Protein AF-A0A7Y4VVM9-F1 (afdb_monomer)

Radius of gyration: 27.23 Å; Cα contacts (8 Å, |Δi|>4): 203; chains: 1; bounding box: 109×42×72 Å

Structure (mmCIF, N/CA/C/O backbone):
data_AF-A0A7Y4VVM9-F1
#
_entry.id   AF-A0A7Y4VVM9-F1
#
loop_
_atom_site.group_PDB
_atom_site.id
_atom_site.type_symbol
_atom_site.label_atom_id
_atom_site.label_alt_id
_atom_site.label_comp_id
_atom_site.label_asym_id
_atom_site.label_entity_id
_atom_site.label_seq_id
_atom_site.pdbx_PDB_ins_code
_atom_site.Cartn_x
_atom_site.Cartn_y
_atom_site.Cartn_z
_atom_site.occupancy
_atom_site.B_iso_or_equiv
_atom_site.auth_seq_id
_atom_site.auth_comp_id
_atom_site.auth_asym_id
_atom_site.auth_atom_id
_atom_site.pdbx_PDB_model_num
ATOM 1 N N . MET A 1 1 ? -71.413 10.523 -23.025 1.00 40.81 1 MET A N 1
ATOM 2 C CA . MET A 1 1 ? -71.021 11.067 -24.342 1.00 40.81 1 MET A CA 1
ATOM 3 C C . MET A 1 1 ? -70.596 12.517 -24.122 1.00 40.81 1 MET A C 1
ATOM 5 O O . MET A 1 1 ? -71.396 13.268 -23.591 1.00 40.81 1 MET A O 1
ATOM 9 N N . PHE A 1 2 ? -69.324 12.822 -24.409 1.00 43.66 2 PHE A N 1
ATOM 10 C CA . PHE A 1 2 ? -68.605 14.110 -24.343 1.00 43.66 2 PHE A CA 1
ATOM 11 C C . PHE A 1 2 ? -68.800 15.043 -23.137 1.00 43.66 2 PHE A C 1
ATOM 13 O O . PHE A 1 2 ? -69.840 15.670 -22.987 1.00 43.66 2 PHE A O 1
ATOM 20 N N . ARG A 1 3 ? -67.701 15.284 -22.403 1.00 33.53 3 ARG A N 1
ATOM 21 C CA . ARG A 1 3 ? -67.343 16.625 -21.911 1.00 33.53 3 ARG A CA 1
ATOM 22 C C . ARG A 1 3 ? -65.836 16.749 -21.638 1.00 33.53 3 ARG A C 1
ATOM 24 O O . ARG A 1 3 ? -65.271 15.986 -20.870 1.00 33.53 3 ARG A O 1
ATOM 31 N N . HIS A 1 4 ? -65.251 17.713 -22.348 1.00 35.00 4 HIS A N 1
ATOM 32 C CA . HIS A 1 4 ? -64.168 18.636 -21.996 1.00 35.00 4 HIS A CA 1
ATOM 33 C C . HIS A 1 4 ? -62.946 18.190 -21.173 1.00 35.00 4 HIS A C 1
ATOM 35 O O . HIS A 1 4 ? -63.032 17.866 -19.995 1.00 35.00 4 HIS A O 1
ATOM 41 N N . LYS A 1 5 ? -61.769 18.403 -21.787 1.00 43.38 5 LYS A N 1
ATOM 42 C CA . LYS A 1 5 ? -60.511 18.750 -21.100 1.00 43.38 5 LYS A CA 1
ATOM 43 C C . LYS A 1 5 ? -60.684 20.013 -20.244 1.00 43.38 5 LYS A C 1
ATOM 45 O O . LYS A 1 5 ? -61.422 20.916 -20.645 1.00 43.38 5 LYS A O 1
ATOM 50 N N . PRO A 1 6 ? -59.851 20.155 -19.203 1.00 45.06 6 PRO A N 1
ATOM 51 C CA . PRO A 1 6 ? -58.996 21.337 -19.157 1.00 45.06 6 PRO A CA 1
ATOM 52 C C . PRO A 1 6 ? -57.526 21.033 -18.828 1.00 45.06 6 PRO A C 1
ATOM 54 O O . PRO A 1 6 ? -57.183 20.055 -18.171 1.00 45.06 6 PRO A O 1
ATOM 57 N N . ASN A 1 7 ? -56.678 21.928 -19.337 1.00 39.66 7 ASN A N 1
ATOM 58 C CA . ASN A 1 7 ? -55.253 22.081 -19.059 1.00 39.66 7 ASN A CA 1
ATOM 59 C C . ASN A 1 7 ? -54.964 22.255 -17.561 1.00 39.66 7 ASN A C 1
ATOM 61 O O . ASN A 1 7 ? -55.629 23.050 -16.901 1.00 39.66 7 ASN A O 1
ATOM 65 N N . LEU A 1 8 ? -53.860 21.668 -17.093 1.00 35.69 8 LEU A N 1
ATOM 66 C CA . LEU A 1 8 ? -53.049 22.267 -16.037 1.00 35.69 8 LEU A CA 1
ATOM 67 C C . LEU A 1 8 ? -51.590 22.337 -16.490 1.00 35.69 8 LEU A C 1
ATOM 69 O O . LEU A 1 8 ? -50.940 21.327 -16.746 1.00 35.69 8 LEU A O 1
ATOM 73 N N . HIS A 1 9 ? -51.107 23.574 -16.577 1.00 38.00 9 HIS A N 1
ATOM 74 C CA . HIS A 1 9 ? -49.696 23.918 -16.559 1.00 38.00 9 HIS A CA 1
ATOM 75 C C . HIS A 1 9 ? -49.056 23.377 -15.276 1.00 38.00 9 HIS A C 1
ATOM 77 O O . HIS A 1 9 ? -49.477 23.746 -14.182 1.00 38.00 9 HIS A O 1
ATOM 83 N N . SER A 1 10 ? -47.998 22.578 -15.403 1.00 36.00 10 SER A N 1
ATOM 84 C CA . SER A 1 10 ? -47.070 22.320 -14.303 1.00 36.00 10 SER A CA 1
ATOM 85 C C . SER A 1 10 ? -45.722 22.963 -14.618 1.00 36.00 10 SER A C 1
ATOM 87 O O . SER A 1 10 ? -44.926 22.440 -15.398 1.00 36.00 10 SER A O 1
ATOM 89 N N . HIS A 1 11 ? -45.483 24.113 -13.989 1.00 36.28 11 HIS A N 1
ATOM 90 C CA . HIS A 1 11 ? -44.147 24.628 -13.722 1.00 36.28 11 HIS A CA 1
ATOM 91 C C . HIS A 1 11 ? -43.385 23.590 -12.887 1.00 36.28 11 HIS A C 1
ATOM 93 O O . HIS A 1 11 ? -43.716 23.375 -11.723 1.00 36.28 11 HIS A O 1
ATOM 99 N N . ALA A 1 12 ? -42.363 22.956 -13.461 1.00 33.16 12 ALA A N 1
ATOM 100 C CA . ALA A 1 12 ? -41.382 22.209 -12.685 1.00 33.16 12 ALA A CA 1
ATOM 101 C C . ALA A 1 12 ? -40.234 23.158 -12.319 1.00 33.16 12 ALA A C 1
ATOM 103 O O . ALA A 1 12 ? -39.447 23.583 -13.164 1.00 33.16 12 ALA A O 1
ATOM 104 N N . LEU A 1 13 ? -40.210 23.534 -11.042 1.00 31.66 13 LEU A N 1
ATOM 105 C CA . LEU A 1 13 ? -39.171 24.321 -10.396 1.00 31.66 13 LEU A CA 1
ATOM 106 C C . LEU A 1 13 ? -37.827 23.584 -10.466 1.00 31.66 13 LEU A C 1
ATOM 108 O O . LEU A 1 13 ? -37.694 22.451 -10.009 1.00 31.66 13 LEU A O 1
ATOM 112 N N . PHE A 1 14 ? -36.823 24.268 -11.007 1.00 30.39 14 PHE A N 1
ATOM 113 C CA . PHE A 1 14 ? -35.417 23.889 -10.929 1.00 30.39 14 PHE A CA 1
ATOM 114 C C . PHE A 1 14 ? -34.958 24.003 -9.466 1.00 30.39 14 PHE A C 1
ATOM 116 O O . PHE A 1 14 ? -34.606 25.083 -8.990 1.00 30.39 14 PHE A O 1
ATOM 123 N N . VAL A 1 15 ? -34.972 22.893 -8.729 1.00 30.97 15 VAL A N 1
ATOM 124 C CA . VAL A 1 15 ? -34.329 22.812 -7.414 1.00 30.97 15 VAL A CA 1
ATOM 125 C C . VAL A 1 15 ? -32.842 22.548 -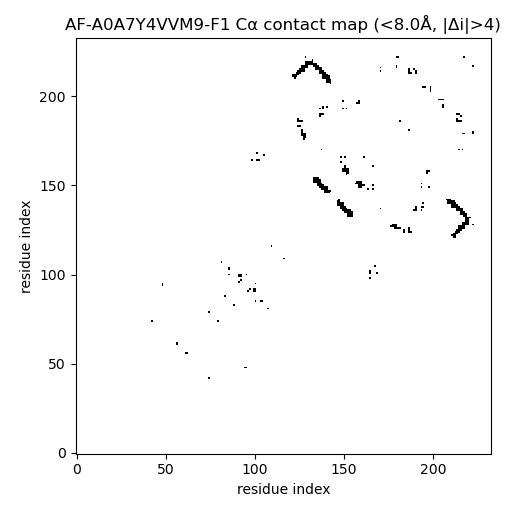7.647 1.00 30.97 15 VAL A C 1
ATOM 127 O O . VAL A 1 15 ? -32.430 21.426 -7.931 1.00 30.97 15 VAL A O 1
ATOM 130 N N . LYS A 1 16 ? -32.027 23.604 -7.565 1.00 34.78 16 LYS A N 1
ATOM 131 C CA . LYS A 1 16 ? -30.566 23.484 -7.460 1.00 34.78 16 LYS A CA 1
ATOM 132 C C . LYS A 1 16 ? -30.224 22.822 -6.116 1.00 34.78 16 LYS A C 1
ATOM 134 O O . LYS A 1 16 ? -30.650 23.353 -5.089 1.00 34.78 16 LYS A O 1
ATOM 139 N N . PRO A 1 17 ? -29.437 21.735 -6.065 1.00 32.72 17 PRO A N 1
ATOM 140 C CA . PRO A 1 17 ? -28.897 21.275 -4.798 1.00 32.72 17 PRO A CA 1
ATOM 141 C C . PRO A 1 17 ? -27.824 22.257 -4.310 1.00 32.72 17 PRO A C 1
ATOM 143 O O . PRO A 1 17 ? -26.865 22.580 -5.012 1.00 32.72 17 PRO A O 1
ATOM 146 N N . PHE A 1 18 ? -28.044 22.751 -3.094 1.00 30.84 18 PHE A N 1
ATOM 147 C CA . PHE A 1 18 ? -27.118 23.542 -2.294 1.00 30.84 18 PHE A CA 1
ATOM 148 C C . PHE A 1 18 ? -25.758 22.834 -2.192 1.00 30.84 18 PHE A C 1
ATOM 150 O O . PHE A 1 18 ? -25.646 21.776 -1.576 1.00 30.84 18 PHE A O 1
ATOM 157 N N . MET A 1 19 ? -24.707 23.444 -2.743 1.00 28.30 19 MET A N 1
ATOM 158 C CA . MET A 1 19 ? -23.338 23.122 -2.355 1.00 28.30 19 MET A CA 1
ATOM 159 C C . MET A 1 19 ? -23.057 23.756 -0.992 1.00 28.30 19 MET A C 1
ATOM 161 O O . MET A 1 19 ? -22.894 24.969 -0.876 1.00 28.30 19 MET A O 1
ATOM 165 N N . HIS A 1 20 ? -22.977 22.940 0.055 1.00 28.31 20 HIS A N 1
ATOM 166 C CA . HIS A 1 20 ? -22.274 23.326 1.273 1.00 28.31 20 HIS A CA 1
ATOM 167 C C . HIS A 1 20 ? -20.785 23.035 1.091 1.00 28.31 20 HIS A C 1
ATOM 169 O O . HIS A 1 20 ? -20.298 21.960 1.433 1.00 28.31 20 HIS A O 1
ATOM 175 N N . GLN A 1 21 ? -20.049 24.017 0.567 1.00 29.86 21 GLN A N 1
ATOM 176 C CA . GLN A 1 21 ? -18.607 24.088 0.780 1.00 29.86 21 GLN A CA 1
ATOM 177 C C . GLN A 1 21 ? -18.365 24.376 2.264 1.00 29.86 21 GLN A C 1
ATOM 179 O O . GLN A 1 21 ? -18.376 25.525 2.702 1.00 29.86 21 GLN A O 1
ATOM 184 N N . ARG A 1 22 ? -18.145 23.327 3.059 1.00 26.27 22 ARG A N 1
ATOM 185 C CA . ARG A 1 22 ? -17.473 23.486 4.349 1.00 26.27 22 ARG A CA 1
ATOM 186 C C . ARG A 1 22 ? -15.985 23.669 4.064 1.00 26.27 22 ARG A C 1
ATOM 188 O O . ARG A 1 22 ? -15.264 22.700 3.862 1.00 26.27 22 ARG A O 1
ATOM 195 N N . ARG A 1 23 ? -15.544 24.928 4.016 1.00 27.59 23 ARG A N 1
ATOM 196 C CA . ARG A 1 23 ? -14.138 25.283 4.237 1.00 27.59 23 ARG A CA 1
ATOM 197 C C . ARG A 1 23 ? -13.822 24.928 5.689 1.00 27.59 23 ARG A C 1
ATOM 199 O O . ARG A 1 23 ? -14.390 25.529 6.595 1.00 27.59 23 ARG A O 1
ATOM 206 N N . LEU A 1 24 ? -12.961 23.941 5.896 1.00 29.09 24 LEU A N 1
ATOM 207 C CA . LEU A 1 24 ? -12.273 23.754 7.166 1.00 29.09 24 LEU A CA 1
ATOM 208 C C . LEU A 1 24 ? -10.877 24.338 6.983 1.00 29.09 24 LEU A C 1
ATOM 210 O O . LEU A 1 24 ? -10.111 23.875 6.141 1.00 29.09 24 LEU A O 1
ATOM 214 N N . GLU A 1 25 ? -10.599 25.413 7.713 1.00 26.34 25 GLU A N 1
ATOM 215 C CA . GLU A 1 25 ? -9.253 25.961 7.811 1.00 26.34 25 GLU A CA 1
ATOM 216 C C . GLU A 1 25 ? -8.351 24.959 8.543 1.00 26.34 25 GLU A C 1
ATOM 218 O O . GLU A 1 25 ? -8.776 24.387 9.553 1.00 26.34 25 GLU A O 1
ATOM 223 N N . PRO A 1 26 ? -7.114 24.726 8.077 1.00 32.03 26 PRO A N 1
ATOM 224 C CA . PRO A 1 26 ? -6.163 23.953 8.850 1.00 32.03 26 PRO A CA 1
ATOM 225 C C . PRO A 1 26 ? -5.770 24.752 10.097 1.00 32.03 26 PRO A C 1
ATOM 227 O O . PRO A 1 26 ? -5.197 25.838 10.014 1.00 32.03 26 PRO A O 1
ATOM 230 N N . SER A 1 27 ? -6.078 24.184 11.262 1.00 30.83 27 SER A N 1
ATOM 231 C CA . SER A 1 27 ? -5.491 24.588 12.536 1.00 30.83 27 SER A CA 1
ATOM 232 C C . SER A 1 27 ? -3.971 24.462 12.427 1.00 30.83 27 SER A C 1
ATOM 234 O O . SER A 1 27 ? -3.425 23.375 12.229 1.00 30.83 27 SER A O 1
ATOM 236 N N . ILE A 1 28 ? -3.300 25.608 12.498 1.00 38.22 28 ILE A N 1
ATOM 237 C CA . ILE A 1 28 ? -1.847 25.732 12.523 1.00 38.22 28 ILE A CA 1
ATOM 238 C C . ILE A 1 28 ? -1.367 25.148 13.856 1.00 38.22 28 ILE A C 1
ATOM 240 O O . ILE A 1 28 ? -1.416 25.816 14.886 1.00 38.22 28 ILE A O 1
ATOM 244 N N . VAL A 1 29 ? -0.905 23.897 13.843 1.00 36.25 29 VAL A N 1
ATOM 245 C CA . VAL A 1 29 ? -0.039 23.370 14.904 1.00 36.25 29 VAL A CA 1
ATOM 246 C C . VAL A 1 29 ? 1.401 23.670 14.501 1.00 36.25 29 VAL A C 1
ATOM 248 O O . VAL A 1 29 ? 1.846 23.298 13.411 1.00 36.25 29 VAL A O 1
ATOM 251 N N . ALA A 1 30 ? 2.073 24.411 15.379 1.00 35.06 30 ALA A N 1
ATOM 252 C CA . ALA A 1 30 ? 3.372 25.036 15.196 1.00 35.06 30 ALA A CA 1
ATOM 253 C C . ALA A 1 30 ? 4.449 24.084 14.648 1.00 35.06 30 ALA A C 1
ATOM 255 O O . ALA A 1 30 ? 4.552 22.907 14.991 1.00 35.06 30 ALA A O 1
ATOM 256 N N . THR A 1 31 ? 5.273 24.636 13.767 1.00 45.31 31 THR A N 1
ATOM 257 C CA . THR A 1 31 ? 6.326 23.972 12.994 1.00 45.31 31 THR A CA 1
ATOM 258 C C . THR A 1 31 ? 7.534 23.521 13.825 1.00 45.31 31 THR A C 1
ATOM 260 O O . THR A 1 31 ? 8.324 22.730 13.322 1.00 45.31 31 THR A O 1
ATOM 263 N N . SER A 1 32 ? 7.672 23.954 15.084 1.00 43.16 32 SER A N 1
ATOM 264 C CA . SER A 1 32 ? 8.815 23.621 15.954 1.00 43.16 32 SER A CA 1
ATOM 265 C C . SER A 1 32 ? 8.743 22.232 16.604 1.00 43.16 32 SER A C 1
ATOM 267 O O . SER A 1 32 ? 9.773 21.687 16.979 1.00 43.16 32 SER A O 1
ATOM 269 N N . ASP A 1 33 ? 7.560 21.615 16.697 1.00 49.56 33 ASP A N 1
ATOM 270 C CA . ASP A 1 33 ? 7.376 20.348 17.435 1.00 49.56 33 ASP A CA 1
ATOM 271 C C . ASP A 1 33 ? 7.692 19.085 16.607 1.00 49.56 33 ASP A C 1
ATOM 273 O O . ASP A 1 33 ? 7.660 17.960 17.112 1.00 49.56 33 ASP A O 1
ATOM 277 N N . LYS A 1 34 ? 7.977 19.233 15.307 1.00 50.47 34 LYS A N 1
ATOM 278 C CA . LYS A 1 34 ? 7.950 18.111 14.350 1.00 50.47 34 LYS A CA 1
ATOM 279 C C . LYS A 1 34 ? 9.295 17.399 14.176 1.00 50.47 34 LYS A C 1
ATOM 281 O O . LYS A 1 34 ? 9.301 16.174 14.081 1.00 50.47 34 LYS A O 1
ATOM 286 N N . GLN A 1 35 ? 10.415 18.127 14.206 1.00 47.03 35 GLN A N 1
ATOM 287 C CA . GLN A 1 35 ? 11.760 17.528 14.275 1.00 47.03 35 GLN A CA 1
ATOM 288 C C . GLN A 1 35 ? 11.963 16.797 15.608 1.00 47.03 35 GLN A C 1
ATOM 290 O O . GLN A 1 35 ? 12.473 15.678 15.642 1.00 47.03 35 GLN A O 1
ATOM 295 N N . PHE A 1 36 ? 11.430 17.371 16.691 1.00 53.44 36 PHE A N 1
ATOM 296 C CA . PHE A 1 36 ? 11.439 16.768 18.019 1.00 53.44 36 PHE A CA 1
ATOM 297 C C . PHE A 1 36 ? 10.794 15.374 18.037 1.00 53.44 36 PHE A C 1
ATOM 299 O O . PHE A 1 36 ? 11.293 14.472 18.702 1.00 53.44 36 PHE A O 1
ATOM 306 N N . LEU A 1 37 ? 9.718 15.155 17.273 1.00 51.03 37 LEU A N 1
ATOM 307 C CA . LEU A 1 37 ? 9.012 13.872 17.257 1.00 51.03 37 LEU A CA 1
ATOM 308 C C . LEU A 1 37 ? 9.817 12.749 16.577 1.00 51.03 37 LEU A C 1
ATOM 310 O O . LEU A 1 37 ? 9.749 11.598 17.010 1.00 5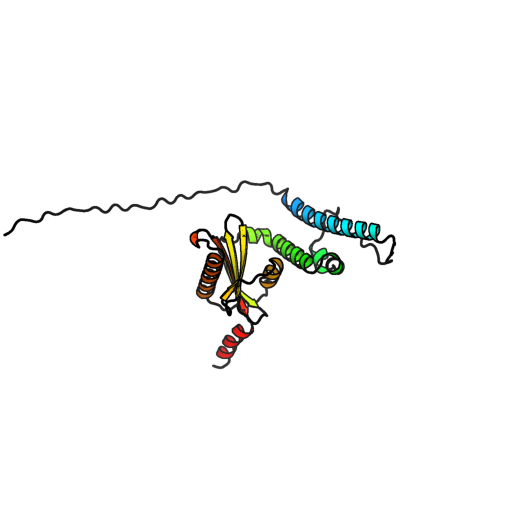1.03 37 LEU A O 1
ATOM 314 N N . VAL A 1 38 ? 10.590 13.067 15.535 1.00 53.62 38 VAL A N 1
ATOM 315 C CA . VAL A 1 38 ? 11.453 12.096 14.839 1.00 53.62 38 VAL A CA 1
ATOM 316 C C . VAL A 1 38 ? 12.671 11.761 15.694 1.00 53.62 38 VAL A C 1
ATOM 318 O O . VAL A 1 38 ? 12.919 10.579 15.937 1.00 53.62 38 VAL A O 1
ATOM 321 N N . HIS A 1 39 ? 13.349 12.775 16.244 1.00 57.31 39 HIS A N 1
ATOM 322 C CA . HIS A 1 39 ? 14.439 12.572 17.204 1.00 57.31 39 HIS A CA 1
ATOM 323 C C . HIS A 1 39 ? 13.974 11.755 18.406 1.00 57.31 39 HIS A C 1
ATOM 325 O O . HIS A 1 39 ? 14.646 10.808 18.803 1.00 57.31 39 HIS A O 1
ATOM 331 N N . LYS A 1 40 ? 12.781 12.045 18.934 1.00 66.12 40 LYS A N 1
ATOM 332 C CA . LYS A 1 40 ? 12.190 11.281 20.032 1.00 66.12 40 LYS A CA 1
ATOM 333 C C . LYS A 1 40 ? 11.942 9.822 19.653 1.00 66.12 40 LYS A C 1
ATOM 335 O O . LYS A 1 40 ? 12.296 8.939 20.419 1.00 66.12 40 LYS A O 1
ATOM 340 N N . ASN A 1 41 ? 11.399 9.545 18.468 1.00 59.72 41 ASN A N 1
ATOM 341 C CA . ASN A 1 41 ? 11.162 8.167 18.028 1.00 59.72 41 ASN A CA 1
ATOM 342 C C . ASN A 1 41 ? 12.464 7.380 17.813 1.00 59.72 41 ASN A C 1
ATOM 344 O O . ASN A 1 41 ? 12.515 6.194 18.143 1.00 59.72 41 ASN A O 1
ATOM 348 N N . ILE A 1 42 ? 13.501 8.021 17.264 1.00 65.25 42 ILE A N 1
ATOM 349 C CA . ILE A 1 42 ? 14.829 7.418 17.087 1.00 65.25 42 ILE A CA 1
ATOM 350 C C . ILE A 1 42 ? 15.463 7.166 18.460 1.00 65.25 42 ILE A C 1
ATOM 352 O O . ILE A 1 42 ? 15.869 6.038 18.745 1.00 65.25 42 ILE A O 1
ATOM 356 N N . LYS A 1 43 ? 15.438 8.161 19.351 1.00 69.75 43 LYS A N 1
ATOM 357 C CA . LYS A 1 43 ? 15.908 8.054 20.737 1.00 69.75 43 LYS A CA 1
ATOM 358 C C . LYS A 1 43 ? 15.197 6.937 21.499 1.00 69.75 43 LYS A C 1
ATOM 360 O O . LYS A 1 43 ? 15.860 6.080 22.062 1.00 69.75 43 LYS A O 1
ATOM 365 N N . ASP A 1 44 ? 13.873 6.835 21.397 1.00 69.81 44 ASP A N 1
ATOM 366 C CA . ASP A 1 44 ? 13.082 5.770 22.026 1.00 69.81 44 ASP A CA 1
ATOM 367 C C . ASP A 1 44 ? 13.447 4.364 21.501 1.00 69.81 44 ASP A C 1
ATOM 369 O O . ASP A 1 44 ? 13.232 3.354 22.182 1.00 69.81 44 ASP A O 1
ATOM 373 N N . ILE A 1 45 ? 13.936 4.246 20.261 1.00 66.94 45 ILE A N 1
ATOM 374 C CA . ILE A 1 45 ? 14.440 2.978 19.709 1.00 66.94 45 ILE A CA 1
ATOM 375 C C . ILE A 1 45 ? 15.826 2.675 20.282 1.00 66.94 45 ILE A C 1
ATOM 377 O O . ILE A 1 45 ? 16.022 1.572 20.799 1.00 66.94 45 ILE A O 1
ATOM 381 N N . PHE A 1 46 ? 16.748 3.639 20.252 1.00 69.81 46 PHE A N 1
ATOM 382 C CA . PHE A 1 46 ? 18.088 3.487 20.827 1.00 69.81 46 PHE A CA 1
ATOM 383 C C . PHE A 1 46 ? 18.041 3.202 22.331 1.00 69.81 46 PHE A C 1
ATOM 385 O O . PHE A 1 46 ? 18.712 2.282 22.791 1.00 69.81 46 PHE A O 1
ATOM 392 N N . ASP A 1 47 ? 17.177 3.879 23.085 1.00 72.38 47 ASP A N 1
ATOM 393 C CA . ASP A 1 47 ? 16.986 3.653 24.519 1.00 72.38 47 ASP A CA 1
ATOM 394 C C . ASP A 1 47 ? 16.456 2.246 24.800 1.00 72.38 47 ASP A C 1
ATOM 396 O O . ASP A 1 47 ? 16.915 1.577 25.727 1.00 72.38 47 ASP A O 1
ATOM 400 N N . ARG A 1 48 ? 15.539 1.732 23.970 1.00 71.88 48 ARG A N 1
ATOM 401 C CA . ARG A 1 48 ? 15.065 0.342 24.088 1.00 71.88 48 ARG A CA 1
ATOM 402 C C . ARG A 1 48 ? 16.153 -0.671 23.758 1.00 71.88 48 ARG A C 1
ATOM 404 O O . ARG A 1 48 ? 16.223 -1.709 24.420 1.00 71.88 48 ARG A O 1
ATOM 411 N N . VAL A 1 49 ? 16.978 -0.395 22.753 1.00 67.50 49 VAL A N 1
ATOM 412 C CA . VAL A 1 49 ? 18.124 -1.234 22.385 1.00 67.50 49 VAL A CA 1
ATOM 413 C C . VAL A 1 49 ? 19.159 -1.246 23.512 1.00 67.50 49 VAL A C 1
ATOM 415 O O . VAL A 1 49 ? 19.513 -2.322 23.996 1.00 67.50 49 VAL A O 1
ATOM 418 N N . LYS A 1 50 ? 19.554 -0.068 24.004 1.00 71.50 50 LYS A N 1
ATOM 419 C CA . LYS A 1 50 ? 20.465 0.113 25.139 1.00 71.50 50 LYS A CA 1
ATOM 420 C C . LYS A 1 50 ? 19.935 -0.581 26.388 1.00 71.50 50 LYS A C 1
ATOM 422 O O . LYS A 1 50 ? 20.657 -1.350 27.012 1.00 71.50 50 LYS A O 1
ATOM 427 N N . TYR A 1 51 ? 18.654 -0.403 26.708 1.00 71.50 51 TYR A N 1
ATOM 428 C CA . TYR A 1 51 ? 18.017 -1.065 27.845 1.00 71.50 51 TYR A CA 1
ATOM 429 C C . TYR A 1 51 ? 18.051 -2.594 27.724 1.00 71.50 51 TYR A C 1
ATOM 431 O O . TYR A 1 51 ? 18.367 -3.281 28.693 1.00 71.50 51 TYR A O 1
ATOM 439 N N . ARG A 1 52 ? 17.754 -3.155 26.544 1.00 64.94 52 ARG A N 1
ATOM 440 C CA . ARG A 1 52 ? 17.842 -4.609 26.315 1.00 64.94 52 ARG A CA 1
ATOM 441 C C . ARG A 1 52 ? 19.277 -5.115 26.413 1.00 64.94 52 ARG A C 1
ATOM 443 O O . ARG A 1 52 ? 19.487 -6.183 26.979 1.00 64.94 52 ARG A O 1
ATOM 450 N N . HIS A 1 53 ? 20.237 -4.354 25.903 1.00 62.16 53 HIS A N 1
ATOM 451 C CA . HIS A 1 53 ? 21.655 -4.680 25.969 1.00 62.16 53 HIS A CA 1
ATOM 452 C C . HIS A 1 53 ? 22.177 -4.677 27.414 1.00 62.16 53 HIS A C 1
ATOM 454 O O . HIS A 1 53 ? 22.760 -5.664 27.859 1.00 62.16 53 HIS A O 1
ATOM 460 N N . GLU A 1 54 ? 21.877 -3.635 28.190 1.00 65.00 54 GLU A N 1
ATOM 461 C CA . GLU A 1 54 ? 22.240 -3.546 29.611 1.00 65.00 54 GLU A CA 1
ATOM 462 C C . GLU A 1 54 ? 21.527 -4.608 30.458 1.00 65.00 54 GLU A C 1
ATOM 464 O O . GLU A 1 54 ? 22.132 -5.245 31.321 1.00 65.00 54 GLU A O 1
ATOM 469 N N . LYS A 1 55 ? 20.255 -4.899 30.161 1.00 67.50 55 LYS A N 1
ATOM 470 C CA . LYS A 1 55 ? 19.532 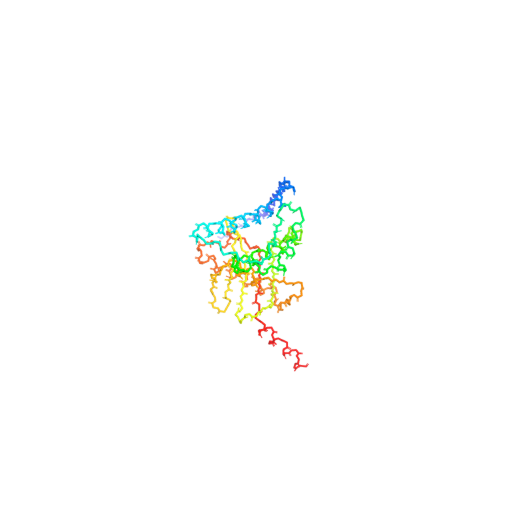-6.003 30.804 1.00 67.50 55 LYS A CA 1
ATOM 471 C C . LYS A 1 55 ? 20.133 -7.368 30.448 1.00 67.50 55 LYS A C 1
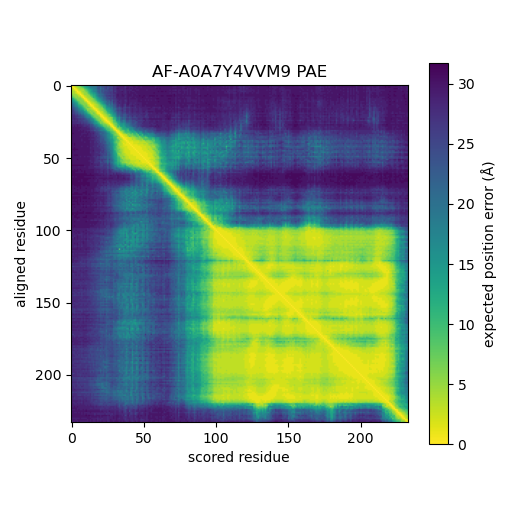ATOM 473 O O . LYS A 1 55 ? 20.202 -8.235 31.313 1.00 67.50 55 LYS A O 1
ATOM 478 N N . SER A 1 56 ? 20.597 -7.555 29.212 1.00 53.56 56 SER A N 1
ATOM 479 C CA . SER A 1 56 ? 21.302 -8.768 28.779 1.00 53.56 56 SER A CA 1
ATOM 480 C C . SER A 1 56 ? 22.639 -8.933 29.516 1.00 53.56 56 SER A C 1
ATOM 482 O O . SER A 1 56 ? 22.900 -10.000 30.071 1.00 53.56 56 SER A O 1
ATOM 484 N N . LYS A 1 57 ? 23.429 -7.854 29.645 1.00 58.41 57 LYS A N 1
ATOM 485 C CA . LYS A 1 57 ? 24.654 -7.821 30.470 1.00 58.41 57 LYS A CA 1
ATOM 486 C C . LYS A 1 57 ? 24.380 -8.181 31.931 1.00 58.41 57 LYS A C 1
ATOM 488 O O . LYS A 1 57 ? 25.108 -8.976 32.519 1.00 58.41 57 LYS A O 1
ATOM 493 N N . SER A 1 58 ? 23.307 -7.630 32.503 1.00 55.69 58 SER A N 1
ATOM 494 C CA . SER A 1 58 ? 22.895 -7.898 33.885 1.00 55.69 58 SER A CA 1
ATOM 495 C C . SER A 1 58 ? 22.488 -9.356 34.122 1.00 55.69 58 SER A C 1
ATOM 497 O O . SER A 1 58 ? 22.654 -9.839 35.239 1.00 55.69 58 SER A O 1
ATOM 499 N N . ILE A 1 59 ? 21.939 -10.042 33.116 1.00 55.72 59 ILE A N 1
ATOM 500 C CA . ILE A 1 59 ? 21.489 -11.438 33.234 1.00 55.72 59 ILE A CA 1
ATOM 501 C C . ILE A 1 59 ? 22.646 -12.420 33.006 1.00 55.72 59 ILE A C 1
ATOM 503 O O . ILE A 1 59 ? 22.666 -13.484 33.620 1.00 55.72 59 ILE A O 1
ATOM 507 N N . LEU A 1 60 ? 23.617 -12.077 32.155 1.00 50.00 60 LEU A N 1
ATOM 508 C CA . LEU A 1 60 ? 24.696 -12.989 31.762 1.00 50.00 60 LEU A CA 1
ATOM 509 C C . LEU A 1 60 ? 25.933 -12.957 32.669 1.00 50.00 60 LEU A C 1
ATOM 511 O O . LEU A 1 60 ? 26.796 -13.813 32.500 1.00 50.00 60 LEU A O 1
ATOM 515 N N . GLY A 1 61 ? 26.041 -12.021 33.622 1.00 46.62 61 GLY A N 1
ATOM 516 C CA . GLY A 1 61 ? 27.117 -12.006 34.631 1.00 46.62 61 GLY A CA 1
ATOM 517 C C . GLY A 1 61 ? 28.546 -12.065 34.064 1.00 46.62 61 GLY A C 1
ATOM 518 O O . GLY A 1 61 ? 29.481 -12.411 34.780 1.00 46.62 61 GLY A O 1
ATOM 519 N N . SER A 1 62 ? 28.719 -11.767 32.777 1.00 45.44 62 SER A N 1
ATOM 520 C CA . SER A 1 62 ? 29.945 -11.983 32.022 1.00 45.44 62 SER A CA 1
ATOM 521 C C . SER A 1 62 ? 30.171 -10.769 31.138 1.00 45.44 62 SER A C 1
ATOM 523 O O . SER A 1 62 ? 29.430 -10.512 30.189 1.00 45.44 62 SER A O 1
ATOM 525 N N . GLY A 1 63 ? 31.190 -9.991 31.496 1.00 46.03 63 GLY A N 1
ATOM 526 C CA . GLY A 1 63 ? 31.790 -9.024 30.596 1.00 46.03 63 GLY A CA 1
ATOM 527 C C . GLY A 1 63 ? 32.491 -9.778 29.475 1.00 46.03 63 GLY A C 1
ATOM 528 O O . GLY A 1 63 ? 33.659 -10.129 29.602 1.00 46.03 63 GLY A O 1
ATOM 529 N N . VAL A 1 64 ? 31.777 -10.033 28.383 1.00 38.25 64 VAL A N 1
ATOM 530 C CA . VAL A 1 64 ? 32.410 -10.325 27.098 1.00 38.25 64 VAL A CA 1
ATOM 531 C C . VAL A 1 64 ? 32.763 -8.969 26.501 1.00 38.25 64 VAL A C 1
ATOM 533 O O . VAL A 1 64 ? 31.924 -8.306 25.896 1.00 38.25 64 VAL A O 1
ATOM 536 N N . MET A 1 65 ? 33.984 -8.508 26.774 1.00 38.31 65 MET A N 1
ATOM 537 C CA . MET A 1 65 ? 34.569 -7.393 26.038 1.00 38.31 65 MET A CA 1
ATOM 538 C C . MET A 1 65 ? 34.971 -7.926 24.664 1.00 38.31 65 MET A C 1
ATOM 540 O O . MET A 1 65 ? 35.931 -8.680 24.547 1.00 38.31 65 MET A O 1
ATOM 544 N N . SER A 1 66 ? 34.210 -7.578 23.634 1.00 39.97 66 SER A N 1
ATOM 545 C CA . SER A 1 66 ? 34.762 -7.492 22.286 1.00 39.97 66 SER A CA 1
ATOM 546 C C . SER A 1 66 ? 35.533 -6.173 22.212 1.00 39.97 66 SER A C 1
ATOM 548 O O . SER A 1 66 ? 34.946 -5.117 22.433 1.00 39.97 66 SER A O 1
ATOM 550 N N . GLU A 1 67 ? 36.839 -6.245 21.952 1.00 43.44 67 GLU A N 1
ATOM 551 C CA . GLU A 1 67 ? 37.759 -5.106 21.771 1.00 43.44 67 GLU A CA 1
ATOM 552 C C . GLU A 1 67 ? 37.506 -4.303 20.480 1.00 43.44 67 GLU A C 1
ATOM 554 O O . GLU A 1 67 ? 38.329 -3.479 20.092 1.00 43.44 67 GLU A O 1
ATOM 559 N N . ASP A 1 68 ? 36.366 -4.498 19.819 1.00 41.66 68 ASP A N 1
ATOM 560 C CA . ASP A 1 68 ? 36.027 -3.742 18.623 1.00 41.66 68 ASP A CA 1
ATOM 561 C C . ASP A 1 68 ? 35.410 -2.401 19.031 1.00 41.66 68 ASP A C 1
ATOM 563 O O . ASP A 1 68 ? 34.279 -2.328 19.516 1.00 41.66 68 ASP A O 1
ATOM 567 N N . GLU A 1 69 ? 36.250 -1.375 18.895 1.00 41.41 69 GLU A N 1
ATOM 568 C CA . GLU A 1 69 ? 35.988 0.062 18.826 1.00 41.41 69 GLU A CA 1
ATOM 569 C C . GLU A 1 69 ? 34.543 0.489 19.113 1.00 41.41 69 GLU A C 1
ATOM 571 O O . GLU A 1 69 ? 33.619 0.300 18.320 1.00 41.41 69 GLU A O 1
ATOM 576 N N . TYR A 1 70 ? 34.377 1.173 20.246 1.00 42.22 70 TYR A N 1
ATOM 577 C CA . TYR A 1 70 ? 33.232 2.033 20.493 1.00 42.22 70 TYR A CA 1
ATOM 578 C C . TYR A 1 70 ? 33.146 3.070 19.364 1.00 42.22 70 TYR A C 1
ATOM 580 O O . TYR A 1 70 ? 33.762 4.130 19.434 1.00 42.22 70 TYR A O 1
ATOM 588 N N . ALA A 1 71 ? 32.335 2.802 18.344 1.00 44.66 71 ALA A N 1
ATOM 589 C CA . ALA A 1 71 ? 31.630 3.872 17.661 1.00 44.66 71 ALA A CA 1
ATOM 590 C C . ALA A 1 71 ? 30.592 4.392 18.663 1.00 44.66 71 ALA A C 1
ATOM 592 O O . ALA A 1 71 ? 29.449 3.931 18.712 1.00 44.66 71 ALA A O 1
ATOM 593 N N . GLU A 1 72 ? 31.037 5.269 19.559 1.00 43.41 72 GLU A N 1
ATOM 594 C CA . GLU A 1 72 ? 30.161 6.036 20.430 1.00 43.41 72 GLU A CA 1
ATOM 595 C C . GLU A 1 72 ? 29.337 6.942 19.507 1.00 43.41 72 GLU A C 1
ATOM 597 O O . GLU A 1 72 ? 29.810 7.961 19.013 1.00 43.41 72 GLU A O 1
ATOM 602 N N . VAL A 1 73 ? 28.133 6.490 19.148 1.00 46.66 73 VAL A N 1
ATOM 603 C CA . VAL A 1 73 ? 27.194 7.309 18.382 1.00 46.66 73 VAL A CA 1
ATOM 604 C C . VAL A 1 73 ? 26.668 8.352 19.354 1.00 46.66 73 VAL A C 1
ATOM 606 O O . VAL A 1 73 ? 25.801 8.050 20.178 1.00 46.66 73 VAL A O 1
ATOM 609 N N . ASP A 1 74 ? 27.241 9.550 19.290 1.00 48.22 74 ASP A N 1
ATOM 610 C CA . ASP A 1 74 ? 26.742 10.695 20.033 1.00 48.22 74 ASP A CA 1
ATOM 611 C C . ASP A 1 74 ? 25.365 11.073 19.468 1.00 48.22 74 ASP A C 1
ATOM 613 O O . ASP A 1 74 ? 25.217 11.446 18.304 1.00 48.22 74 ASP A O 1
ATOM 617 N N . LEU A 1 75 ? 24.324 10.853 20.273 1.00 51.53 75 LEU A N 1
ATOM 618 C CA . LEU A 1 75 ? 22.935 11.132 19.901 1.00 51.53 75 LEU A CA 1
ATOM 619 C C . LEU A 1 75 ? 22.509 12.554 20.291 1.00 51.53 75 LEU A C 1
ATOM 621 O O . LEU A 1 75 ? 21.371 12.934 20.000 1.00 51.53 75 LEU A O 1
ATOM 625 N N . ASP A 1 76 ? 23.384 13.295 20.976 1.00 51.91 76 ASP A N 1
ATOM 626 C CA . ASP A 1 76 ? 23.152 14.682 21.381 1.00 51.91 76 ASP A CA 1
ATOM 627 C C . ASP A 1 76 ? 23.680 15.683 20.333 1.00 51.91 76 ASP A C 1
ATOM 629 O O . ASP A 1 76 ? 23.483 16.889 20.485 1.00 51.91 76 ASP A O 1
ATOM 633 N N . ASP A 1 77 ? 24.283 15.191 19.246 1.00 48.62 77 ASP A N 1
ATOM 634 C CA . ASP A 1 77 ? 24.699 16.011 18.112 1.00 48.62 77 ASP A CA 1
ATOM 635 C C . ASP A 1 77 ? 23.467 16.457 17.296 1.00 48.62 77 ASP A C 1
ATOM 637 O O . ASP A 1 77 ? 22.637 15.644 16.865 1.00 48.62 77 ASP A O 1
ATOM 641 N N . GLU A 1 78 ? 23.322 17.770 17.089 1.00 52.72 78 GLU A N 1
ATOM 642 C CA . GLU A 1 78 ? 22.187 18.385 16.373 1.00 52.72 78 GLU A CA 1
ATOM 643 C C . GLU A 1 78 ? 22.145 17.998 14.879 1.00 52.72 78 GLU A C 1
ATOM 645 O O . GLU A 1 78 ? 21.167 18.281 14.183 1.00 52.72 78 GLU A O 1
ATOM 650 N N . GLU A 1 79 ? 23.174 17.299 14.394 1.00 48.00 79 GLU A N 1
ATOM 651 C CA . GLU A 1 79 ? 23.365 16.879 13.008 1.00 48.00 79 GLU A CA 1
ATOM 652 C C . GLU A 1 79 ? 23.443 15.345 12.884 1.00 48.00 79 GLU A C 1
ATOM 654 O O . GLU A 1 79 ? 24.305 14.779 12.213 1.00 48.00 79 GLU A O 1
ATOM 659 N N . LEU A 1 80 ? 22.520 14.640 13.548 1.00 51.69 80 LEU A N 1
ATOM 660 C CA . LEU A 1 80 ? 22.305 13.205 13.350 1.00 51.69 80 LEU A CA 1
ATOM 661 C C . LEU A 1 80 ? 21.921 12.927 11.886 1.00 51.69 80 LEU A C 1
ATOM 663 O O . LEU A 1 80 ? 20.750 12.970 11.495 1.00 51.69 80 LEU A O 1
ATOM 667 N N . ASP A 1 81 ? 22.932 12.638 11.071 1.00 55.94 81 ASP A N 1
ATOM 668 C CA . ASP A 1 81 ? 22.788 12.319 9.659 1.00 55.94 81 ASP A CA 1
ATOM 669 C C . ASP A 1 81 ? 22.145 10.931 9.493 1.00 55.94 81 ASP A C 1
ATOM 671 O O . ASP A 1 81 ? 22.792 9.877 9.458 1.00 55.94 81 ASP A O 1
ATOM 675 N N . VAL A 1 82 ? 20.814 10.935 9.411 1.00 54.44 82 VAL A N 1
ATOM 676 C CA . VAL A 1 82 ? 19.983 9.749 9.159 1.00 54.44 82 VAL A CA 1
ATOM 677 C C . VAL A 1 82 ? 20.398 9.047 7.853 1.00 54.44 82 VAL A C 1
ATOM 679 O O . VAL A 1 82 ? 20.186 7.839 7.711 1.00 54.44 82 VAL A O 1
ATOM 682 N N . GLU A 1 83 ? 21.017 9.766 6.911 1.00 52.62 83 GLU A N 1
ATOM 683 C CA . GLU A 1 83 ? 21.521 9.207 5.657 1.00 52.62 83 GLU A CA 1
ATOM 684 C C . GLU A 1 83 ? 22.709 8.268 5.910 1.00 52.62 83 GLU A C 1
ATOM 686 O O . GLU A 1 83 ? 22.653 7.101 5.515 1.00 52.62 83 GLU A O 1
ATOM 691 N N . LYS A 1 84 ? 23.711 8.695 6.689 1.00 53.91 84 LYS A N 1
ATOM 692 C CA . LYS A 1 84 ? 24.803 7.806 7.134 1.00 53.91 84 LYS A CA 1
ATOM 693 C C . LYS A 1 84 ? 24.299 6.639 7.973 1.00 53.91 84 LYS A C 1
ATOM 695 O O . LYS A 1 84 ? 24.720 5.500 7.767 1.00 53.91 84 LYS A O 1
ATOM 700 N N . LEU A 1 85 ? 23.333 6.879 8.863 1.00 55.16 85 LEU A N 1
ATOM 701 C CA . LEU A 1 85 ? 22.792 5.814 9.711 1.00 55.16 85 LEU A CA 1
ATOM 702 C C . LEU A 1 85 ? 22.033 4.726 8.936 1.00 55.16 85 LEU A C 1
ATOM 704 O O . LEU A 1 85 ? 21.943 3.595 9.416 1.00 55.16 85 LEU A O 1
ATOM 708 N N . THR A 1 86 ? 21.470 5.047 7.772 1.00 55.25 86 THR A N 1
ATOM 709 C CA . THR A 1 86 ? 20.759 4.076 6.924 1.00 55.25 86 THR A CA 1
ATOM 710 C C . THR A 1 86 ? 21.663 3.444 5.865 1.00 55.25 86 THR A C 1
ATOM 712 O O . THR A 1 86 ? 21.422 2.297 5.492 1.00 55.25 86 THR A O 1
ATOM 715 N N . GLN A 1 87 ? 22.715 4.139 5.418 1.00 50.97 87 GLN A N 1
ATOM 716 C CA . GLN A 1 87 ? 23.656 3.635 4.412 1.00 50.97 87 GLN A CA 1
ATOM 717 C C . GLN A 1 87 ? 24.800 2.786 5.001 1.00 50.97 87 GLN A C 1
ATOM 719 O O . GLN A 1 87 ? 25.197 1.807 4.368 1.00 50.97 87 GLN A O 1
ATOM 724 N N . GLU A 1 88 ? 25.310 3.100 6.200 1.00 47.00 88 GLU A N 1
ATOM 725 C CA . GLU A 1 88 ? 26.549 2.489 6.728 1.00 47.00 88 GLU A CA 1
ATOM 726 C C . GLU A 1 88 ? 26.331 1.378 7.780 1.00 47.00 88 GLU A C 1
ATOM 728 O O . GLU A 1 88 ? 27.258 0.641 8.120 1.00 47.00 88 GLU A O 1
ATOM 733 N N . ASN A 1 89 ? 25.112 1.174 8.292 1.00 48.53 89 ASN A N 1
ATOM 734 C CA . ASN A 1 89 ? 24.939 0.397 9.523 1.00 48.53 89 ASN A CA 1
ATOM 735 C C . ASN A 1 89 ? 24.650 -1.106 9.356 1.00 48.53 89 ASN A C 1
ATOM 737 O O . ASN A 1 89 ? 23.523 -1.586 9.513 1.00 48.53 89 ASN A O 1
ATOM 741 N N . SER A 1 90 ? 25.736 -1.873 9.238 1.00 52.59 90 SER A N 1
ATOM 742 C CA . SER A 1 90 ? 25.818 -3.280 9.677 1.00 52.59 90 SER A CA 1
ATOM 743 C C . SER A 1 90 ? 25.282 -3.541 11.115 1.00 52.59 90 SER A C 1
ATOM 745 O O . SER A 1 90 ? 24.633 -4.571 11.322 1.00 52.59 90 SER A O 1
ATOM 747 N N . PRO A 1 91 ? 25.423 -2.630 12.111 1.00 52.22 91 PRO A N 1
ATOM 748 C CA . PRO A 1 91 ? 24.944 -2.873 13.481 1.00 52.22 91 PRO A CA 1
ATOM 749 C C . PRO A 1 91 ? 23.414 -2.847 13.654 1.00 52.22 91 PRO A C 1
ATOM 751 O O . PRO A 1 91 ? 22.868 -3.531 14.517 1.00 52.22 91 PRO A O 1
ATOM 754 N N . LEU A 1 92 ? 22.674 -2.088 12.836 1.00 50.50 92 LEU A N 1
ATOM 755 C CA . LEU A 1 92 ? 21.204 -2.053 12.934 1.00 50.50 92 LEU A CA 1
ATOM 756 C C . LEU A 1 92 ? 20.575 -3.375 12.468 1.00 50.50 92 LEU A C 1
ATOM 758 O O . LEU A 1 92 ? 19.555 -3.804 13.020 1.00 50.50 92 LEU A O 1
ATOM 762 N N . LYS A 1 93 ? 21.232 -4.060 11.521 1.00 50.81 93 LYS A N 1
ATOM 763 C CA . LYS A 1 93 ? 20.851 -5.401 11.054 1.00 50.81 93 LYS A CA 1
ATOM 764 C C . LYS A 1 93 ? 20.998 -6.458 12.145 1.00 50.81 93 LYS A C 1
ATOM 766 O O . LYS A 1 93 ? 20.157 -7.351 12.233 1.00 50.81 93 LYS A O 1
ATOM 771 N N . SER A 1 94 ? 22.023 -6.349 12.993 1.00 52.38 94 SER A N 1
ATOM 772 C CA . SER A 1 94 ? 22.298 -7.331 14.048 1.00 52.38 94 SER A CA 1
ATOM 773 C C . SER A 1 94 ? 21.461 -7.129 15.318 1.00 52.38 94 SER A C 1
ATOM 775 O O . SER A 1 94 ? 21.255 -8.091 16.056 1.00 52.38 94 SER A O 1
ATOM 777 N N . ILE A 1 95 ? 20.927 -5.924 15.560 1.00 54.75 95 ILE A N 1
ATOM 778 C CA . ILE A 1 95 ? 20.290 -5.575 16.845 1.00 54.75 95 ILE A CA 1
ATOM 779 C C . ILE A 1 95 ? 18.758 -5.395 16.750 1.00 54.75 95 ILE A C 1
ATOM 781 O O . ILE A 1 95 ? 18.040 -5.671 17.716 1.00 54.75 95 ILE A O 1
ATOM 785 N N . GLY A 1 96 ? 18.229 -4.950 15.603 1.00 57.66 96 GLY A N 1
ATOM 786 C CA . GLY A 1 96 ? 16.806 -4.605 15.441 1.00 57.66 96 GLY A CA 1
ATOM 787 C C . GLY A 1 96 ? 15.937 -5.646 14.723 1.00 57.66 96 GLY A C 1
ATOM 788 O O . GLY A 1 96 ? 14.710 -5.601 14.833 1.00 57.66 96 GLY A O 1
ATOM 789 N N . GLY A 1 97 ? 16.554 -6.587 14.003 1.00 63.44 97 GLY A N 1
ATOM 790 C CA . GLY A 1 97 ? 15.864 -7.480 13.067 1.00 63.44 97 GLY A CA 1
ATOM 791 C C . GLY A 1 97 ? 15.402 -6.772 11.782 1.00 63.44 97 GLY A C 1
ATOM 792 O O . GLY A 1 97 ? 15.374 -5.544 11.698 1.00 63.44 97 GLY A O 1
ATOM 793 N N . LEU A 1 98 ? 15.003 -7.561 10.775 1.00 61.66 98 LEU A N 1
ATOM 794 C CA . LEU A 1 98 ? 14.661 -7.100 9.413 1.00 61.66 98 LEU A CA 1
ATOM 795 C C . LEU A 1 98 ? 13.589 -5.987 9.364 1.00 61.66 98 LEU A C 1
ATOM 797 O O . LEU A 1 98 ? 13.602 -5.151 8.467 1.00 61.66 98 LEU A O 1
ATOM 801 N N . GLY A 1 99 ? 12.677 -5.928 10.342 1.00 73.12 99 GLY A N 1
ATOM 802 C CA . GLY A 1 99 ? 11.612 -4.918 10.377 1.00 73.12 99 GLY A CA 1
ATOM 803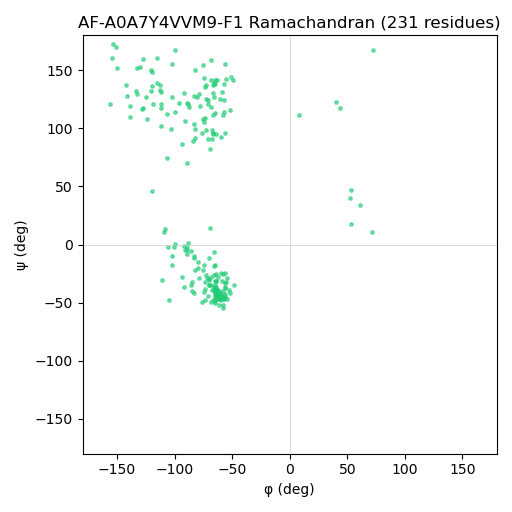 C C . GLY A 1 99 ? 12.065 -3.508 10.783 1.00 73.12 99 GLY A C 1
ATOM 804 O O . GLY A 1 99 ? 11.384 -2.534 10.463 1.00 73.12 99 GLY A O 1
ATOM 805 N N . VAL A 1 100 ? 13.197 -3.361 11.482 1.00 78.56 100 VAL A N 1
ATOM 806 C CA . VAL A 1 100 ? 13.692 -2.035 11.900 1.00 78.56 100 VAL A CA 1
ATOM 807 C C . VAL A 1 100 ? 14.293 -1.280 10.718 1.00 78.56 100 VAL A C 1
ATOM 809 O O . VAL A 1 100 ? 14.010 -0.095 10.559 1.00 78.56 100 VAL A O 1
ATOM 812 N N . GLU A 1 101 ? 15.043 -1.968 9.858 1.00 80.06 101 GLU A N 1
ATOM 813 C CA . GLU A 1 101 ? 15.639 -1.389 8.648 1.00 80.06 101 GLU A CA 1
ATOM 814 C C . GLU A 1 101 ? 14.561 -0.867 7.692 1.00 80.06 101 GLU A C 1
ATOM 816 O O . GLU A 1 101 ? 14.571 0.315 7.353 1.00 80.06 101 GLU A O 1
ATOM 821 N N . SER A 1 102 ? 13.570 -1.703 7.355 1.00 84.31 102 SER A N 1
ATOM 822 C CA . SER A 1 102 ? 12.427 -1.302 6.519 1.00 84.31 102 SER A CA 1
ATOM 823 C C . SER A 1 102 ? 11.715 -0.072 7.096 1.00 84.31 102 SER A C 1
ATOM 825 O O . SER A 1 102 ? 11.490 0.923 6.405 1.00 84.31 102 SER A O 1
ATOM 827 N N . ARG A 1 103 ? 11.427 -0.073 8.404 1.00 85.38 103 ARG A N 1
ATOM 828 C CA . ARG A 1 103 ? 10.758 1.059 9.053 1.00 85.38 103 ARG A CA 1
ATOM 829 C C . ARG A 1 103 ? 11.574 2.351 8.974 1.00 85.38 103 ARG A C 1
ATOM 831 O O . ARG A 1 103 ? 10.994 3.403 8.697 1.00 85.38 103 ARG A O 1
ATOM 838 N N . LEU A 1 104 ? 12.878 2.295 9.251 1.00 84.31 104 LEU A N 1
ATOM 839 C CA . LEU A 1 104 ? 13.756 3.466 9.170 1.00 84.31 104 LEU A CA 1
ATOM 840 C C . LEU A 1 104 ? 13.837 3.981 7.734 1.00 84.31 104 LEU A C 1
ATOM 842 O O . LEU A 1 104 ? 13.675 5.178 7.511 1.00 84.31 104 LEU A O 1
ATOM 846 N N . HIS A 1 105 ? 13.981 3.073 6.772 1.00 86.62 105 HIS A N 1
ATOM 847 C CA . HIS A 1 105 ? 14.031 3.399 5.355 1.00 86.62 105 HIS A CA 1
ATOM 848 C C . HIS A 1 105 ? 12.769 4.137 4.882 1.00 86.62 105 HIS A C 1
ATOM 850 O O . HIS A 1 105 ? 12.867 5.237 4.338 1.00 86.62 105 HIS A O 1
ATOM 856 N N . HIS A 1 106 ? 11.575 3.598 5.156 1.00 88.69 106 HIS A N 1
ATOM 857 C CA . HIS A 1 106 ? 10.312 4.250 4.773 1.00 88.69 106 HIS A CA 1
ATOM 858 C C . HIS A 1 106 ? 10.089 5.579 5.492 1.00 88.69 106 HIS A C 1
ATOM 860 O O . HIS A 1 106 ? 9.554 6.516 4.900 1.00 88.69 106 HIS A O 1
ATOM 866 N N . THR A 1 107 ? 10.518 5.681 6.754 1.00 87.94 107 THR A N 1
ATOM 867 C CA . THR A 1 107 ? 10.446 6.943 7.505 1.00 87.94 107 THR A CA 1
ATOM 868 C C . THR A 1 107 ? 11.336 7.995 6.851 1.00 87.94 107 THR A C 1
ATOM 870 O O . THR A 1 107 ? 10.873 9.101 6.588 1.00 87.94 107 THR A O 1
ATOM 873 N N . TRP A 1 108 ? 12.576 7.640 6.511 1.00 85.44 108 TRP A N 1
ATOM 874 C CA . TRP A 1 108 ? 13.500 8.538 5.824 1.00 85.44 108 TRP A CA 1
ATOM 875 C C . TRP A 1 108 ? 12.956 8.979 4.457 1.00 85.44 108 TRP A C 1
ATOM 877 O O . TRP A 1 108 ? 12.910 10.179 4.193 1.00 85.44 108 TRP A O 1
ATOM 887 N N . ILE A 1 109 ? 12.439 8.056 3.632 1.00 87.75 109 ILE A N 1
ATOM 888 C CA . ILE A 1 109 ? 11.809 8.401 2.342 1.00 87.75 109 ILE A CA 1
ATOM 889 C C . ILE A 1 109 ? 10.668 9.406 2.534 1.00 87.75 109 ILE A C 1
ATOM 891 O O . ILE A 1 109 ? 10.567 10.374 1.772 1.00 87.75 109 ILE A O 1
ATOM 895 N N . LEU A 1 110 ? 9.804 9.189 3.531 1.00 88.38 110 LEU A N 1
ATOM 896 C CA . LEU A 1 110 ? 8.697 10.096 3.820 1.00 88.38 110 LEU A CA 1
ATOM 897 C C . LEU A 1 110 ? 9.198 11.484 4.224 1.00 88.38 110 LEU A C 1
ATOM 899 O O . LEU A 1 110 ? 8.647 12.470 3.744 1.00 88.38 110 LEU A O 1
ATOM 903 N N . GLU A 1 111 ? 10.218 11.579 5.078 1.00 87.25 111 GLU A N 1
ATOM 904 C CA . GLU A 1 111 ? 10.772 12.876 5.486 1.00 87.25 111 GLU A CA 1
ATOM 905 C C . GLU A 1 111 ? 11.357 13.638 4.295 1.00 87.25 111 GLU A C 1
ATOM 907 O O . GLU A 1 111 ? 10.995 14.796 4.074 1.00 87.25 111 GLU A O 1
ATOM 912 N N . GLN A 1 112 ? 12.159 12.967 3.462 1.00 87.31 112 GLN A N 1
ATOM 913 C CA . GLN A 1 112 ? 12.758 13.566 2.262 1.00 87.31 112 GLN A CA 1
ATOM 914 C C . GLN A 1 112 ? 11.702 14.107 1.284 1.00 87.31 112 GLN A C 1
ATOM 916 O O . GLN A 1 112 ? 11.921 15.102 0.594 1.00 87.31 112 GLN A O 1
ATOM 921 N N . ASN A 1 113 ? 10.526 13.475 1.240 1.00 87.62 113 ASN A N 1
ATOM 922 C CA . ASN A 1 113 ? 9.454 13.820 0.307 1.00 87.62 113 ASN A CA 1
ATOM 923 C C . ASN A 1 113 ? 8.246 14.489 0.979 1.00 87.62 113 ASN A C 1
ATOM 925 O O . ASN A 1 113 ? 7.215 14.671 0.327 1.00 87.62 113 ASN A O 1
ATOM 929 N N . ARG A 1 114 ? 8.341 14.898 2.253 1.00 88.56 114 ARG A N 1
ATOM 930 C CA . ARG A 1 114 ? 7.185 15.351 3.050 1.00 88.56 114 ARG A CA 1
ATOM 931 C C . ARG A 1 114 ? 6.432 16.512 2.406 1.00 88.56 114 ARG A C 1
ATOM 933 O O . ARG A 1 114 ? 5.213 16.467 2.285 1.00 88.56 114 ARG A O 1
ATOM 940 N N . SER A 1 115 ? 7.161 17.517 1.922 1.00 90.25 115 SER A N 1
ATOM 941 C CA . SER A 1 115 ? 6.567 18.698 1.278 1.00 90.25 115 SER A CA 1
ATOM 942 C C . SER A 1 115 ? 5.820 18.377 -0.024 1.00 90.25 115 SER A C 1
ATOM 944 O O . SER A 1 115 ? 4.923 19.123 -0.422 1.00 90.25 115 SER A O 1
ATOM 946 N N . GLN A 1 116 ? 6.188 17.287 -0.704 1.00 87.44 116 GLN A N 1
ATOM 947 C CA . GLN A 1 116 ? 5.470 16.780 -1.873 1.00 87.44 116 GLN A CA 1
ATOM 948 C C . GLN A 1 116 ? 4.287 15.912 -1.444 1.00 87.44 116 GLN A C 1
ATOM 950 O O . GLN A 1 116 ? 3.202 16.057 -2.001 1.00 87.44 116 GLN A O 1
ATOM 955 N N . ALA A 1 117 ? 4.478 15.066 -0.427 1.00 86.69 117 ALA A N 1
ATOM 956 C CA . ALA A 1 117 ? 3.441 14.208 0.135 1.00 86.69 117 ALA A CA 1
ATOM 957 C C . ALA A 1 117 ? 2.229 15.015 0.635 1.00 86.69 117 ALA A C 1
ATOM 959 O O . ALA A 1 117 ? 1.093 14.636 0.373 1.00 86.69 117 ALA A O 1
ATOM 960 N N . GLU A 1 118 ? 2.454 16.170 1.268 1.00 88.50 118 GLU A N 1
ATOM 961 C CA . GLU A 1 118 ? 1.390 17.078 1.734 1.00 88.50 118 GLU A CA 1
ATOM 962 C C . GLU A 1 118 ? 0.574 17.720 0.596 1.00 88.50 118 GLU A C 1
ATOM 964 O O . GLU A 1 118 ? -0.525 18.219 0.827 1.00 88.50 118 GLU A O 1
ATOM 969 N N . LYS A 1 119 ? 1.099 17.718 -0.636 1.00 91.19 119 LYS A N 1
ATOM 970 C CA . LYS A 1 119 ? 0.441 18.279 -1.830 1.00 91.19 119 LYS A CA 1
ATOM 971 C C . LYS A 1 119 ? -0.233 17.212 -2.688 1.00 91.19 119 LYS A C 1
ATOM 973 O O . LYS A 1 119 ? -0.759 17.536 -3.755 1.00 91.19 119 LYS A O 1
ATOM 978 N N . LEU A 1 120 ? -0.164 15.949 -2.274 1.00 85.75 120 LEU A N 1
ATOM 979 C CA . LEU A 1 120 ? -0.777 14.855 -3.006 1.00 85.75 120 LEU A CA 1
ATOM 980 C C . LEU A 1 120 ? -2.302 15.025 -3.050 1.00 85.75 120 LEU A C 1
ATOM 982 O O . LEU A 1 120 ? -2.900 15.463 -2.068 1.00 85.75 120 LEU A O 1
ATOM 986 N N . PRO A 1 121 ? -2.944 14.692 -4.182 1.00 89.19 121 PRO A N 1
ATOM 987 C CA . PRO A 1 121 ? -4.394 14.725 -4.267 1.00 89.19 121 PRO A CA 1
ATOM 988 C C . PRO A 1 121 ? -5.011 13.630 -3.391 1.00 89.19 121 PRO A C 1
ATOM 990 O O . PRO A 1 121 ? -4.388 12.602 -3.128 1.00 89.19 121 PRO A O 1
ATOM 993 N N . ASP A 1 122 ? -6.279 13.820 -3.027 1.00 83.12 122 ASP A N 1
ATOM 994 C CA . ASP A 1 122 ? -7.029 12.905 -2.155 1.00 83.12 122 ASP A CA 1
ATOM 995 C C . ASP A 1 122 ? -7.150 11.471 -2.703 1.00 83.12 122 ASP A C 1
ATOM 997 O O . ASP A 1 122 ? -7.366 10.539 -1.931 1.00 83.12 122 ASP A O 1
ATOM 1001 N N . TYR A 1 123 ? -7.046 11.289 -4.027 1.00 92.19 123 TYR A N 1
ATOM 1002 C CA . TYR A 1 123 ? -7.134 9.984 -4.677 1.00 92.19 123 TYR A CA 1
ATOM 1003 C C . TYR A 1 123 ? -6.099 9.825 -5.792 1.00 92.19 123 TYR A C 1
ATOM 1005 O O . TYR A 1 123 ? -6.114 10.562 -6.781 1.00 92.19 123 TYR A O 1
ATOM 1013 N N . ILE A 1 124 ? -5.215 8.835 -5.644 1.00 93.75 124 ILE A N 1
ATOM 1014 C CA . ILE A 1 124 ? -4.141 8.537 -6.603 1.00 93.75 124 ILE A CA 1
ATOM 1015 C C . ILE A 1 124 ? -4.299 7.120 -7.135 1.00 93.75 124 ILE A C 1
ATOM 1017 O O . ILE A 1 124 ? -4.418 6.176 -6.358 1.00 93.75 124 ILE A O 1
ATOM 1021 N N . LEU A 1 125 ? -4.208 6.963 -8.454 1.00 95.06 125 LEU A N 1
ATOM 1022 C C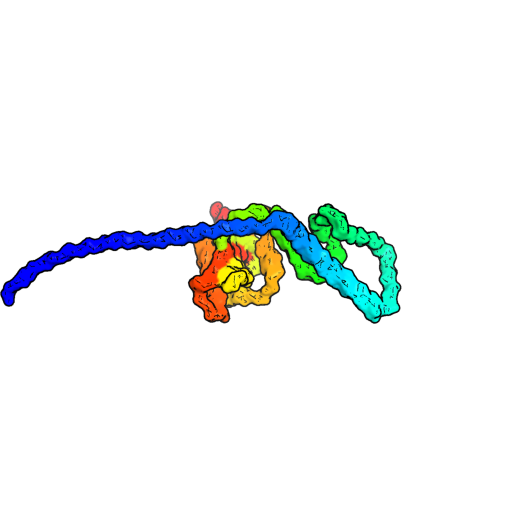A . LEU A 1 125 ? -4.108 5.663 -9.105 1.00 95.06 125 LEU A CA 1
ATOM 1023 C C . LEU A 1 125 ? -2.806 5.560 -9.889 1.00 95.06 125 LEU A C 1
ATOM 1025 O O . LEU A 1 125 ? -2.410 6.497 -10.582 1.00 95.06 125 LEU A O 1
ATOM 1029 N N . SER A 1 126 ? -2.140 4.416 -9.781 1.00 95.06 126 SER A N 1
ATOM 1030 C CA . SER A 1 126 ? -0.890 4.150 -10.487 1.00 95.06 126 SER A CA 1
ATOM 1031 C C . SER A 1 126 ? -0.729 2.660 -10.782 1.00 95.06 126 SER A C 1
ATOM 1033 O O . SER A 1 126 ? -1.476 1.818 -10.284 1.00 95.06 126 SER A O 1
ATOM 1035 N N . ALA A 1 127 ? 0.270 2.328 -11.592 1.00 95.81 127 ALA A N 1
ATOM 1036 C CA . ALA A 1 127 ? 0.665 0.959 -11.870 1.00 95.81 127 ALA A CA 1
ATOM 1037 C C . ALA A 1 127 ? 2.193 0.867 -11.974 1.00 95.81 127 ALA A C 1
ATOM 1039 O O . ALA A 1 127 ? 2.834 1.705 -12.621 1.00 95.81 127 ALA A O 1
ATOM 1040 N N . LYS A 1 128 ? 2.790 -0.169 -11.380 1.00 94.75 128 LYS A N 1
ATOM 1041 C CA . LYS A 1 128 ? 4.225 -0.454 -11.518 1.00 94.75 128 LYS A CA 1
ATOM 1042 C C . LYS A 1 128 ? 4.473 -1.905 -11.894 1.00 94.75 128 LYS A C 1
ATOM 1044 O O . LYS A 1 128 ? 3.679 -2.782 -11.563 1.00 94.75 128 LYS A O 1
ATOM 1049 N N . ASN A 1 129 ? 5.591 -2.145 -12.573 1.00 92.94 129 ASN A N 1
ATOM 1050 C CA . ASN A 1 129 ? 6.067 -3.508 -12.766 1.00 92.94 129 ASN A CA 1
ATOM 1051 C C . ASN A 1 129 ? 6.836 -3.974 -11.525 1.00 92.94 129 ASN A C 1
ATOM 1053 O O . ASN A 1 129 ? 7.467 -3.157 -10.848 1.00 92.94 129 ASN A O 1
ATOM 1057 N N . TYR A 1 130 ? 6.812 -5.271 -11.239 1.00 92.44 130 TYR A N 1
ATOM 1058 C CA . TYR A 1 130 ? 7.552 -5.851 -10.116 1.00 92.44 130 TYR A CA 1
ATOM 1059 C C . TYR A 1 130 ? 7.897 -7.335 -10.349 1.00 92.44 130 TYR A C 1
ATOM 1061 O O . TYR A 1 130 ? 7.517 -7.923 -11.366 1.00 92.44 130 TYR A O 1
ATOM 1069 N N . SER A 1 131 ? 8.700 -7.897 -9.440 1.00 88.75 131 SER A N 1
ATOM 1070 C CA . SER A 1 131 ? 9.385 -9.184 -9.604 1.00 88.75 131 SER A CA 1
ATOM 1071 C C . SER A 1 131 ? 8.532 -10.423 -9.370 1.00 88.75 131 SER A C 1
ATOM 1073 O O . SER A 1 131 ? 8.840 -11.449 -9.970 1.00 88.75 131 SER A O 1
ATOM 1075 N N . GLU A 1 132 ? 7.499 -10.358 -8.531 1.00 90.62 132 GLU A N 1
ATOM 1076 C CA . GLU A 1 132 ? 6.724 -11.558 -8.203 1.00 90.62 132 GLU A CA 1
ATOM 1077 C C . GLU A 1 132 ? 5.785 -11.956 -9.359 1.00 90.62 132 GLU A C 1
ATOM 1079 O O . GLU A 1 132 ? 5.388 -11.109 -10.167 1.00 90.62 132 GLU A O 1
ATOM 1084 N N . PRO A 1 133 ? 5.418 -13.246 -9.465 1.00 90.94 133 PRO A N 1
ATOM 1085 C CA . PRO A 1 133 ? 4.658 -13.764 -10.604 1.00 90.94 133 PRO A CA 1
ATOM 1086 C C . PRO A 1 133 ? 3.149 -13.470 -10.547 1.00 90.94 133 PRO A C 1
ATOM 1088 O O . PRO A 1 133 ? 2.453 -13.642 -11.551 1.00 90.94 133 PRO A O 1
ATOM 1091 N N . THR A 1 134 ? 2.622 -13.064 -9.391 1.00 93.25 134 THR A N 1
ATOM 1092 C CA . THR A 1 134 ? 1.176 -13.013 -9.128 1.00 93.25 134 THR A CA 1
ATOM 1093 C C . THR A 1 134 ? 0.649 -11.584 -9.114 1.00 93.25 134 THR A C 1
ATOM 1095 O O . THR A 1 134 ? 0.944 -10.873 -8.174 1.00 93.25 134 THR A O 1
ATOM 1098 N N . PRO A 1 135 ? -0.181 -11.131 -10.064 1.00 95.62 135 PRO A N 1
ATOM 1099 C CA . PRO A 1 135 ? -0.633 -9.743 -10.067 1.00 95.62 135 PRO A CA 1
ATOM 1100 C C . PRO A 1 135 ? -1.364 -9.377 -8.769 1.00 95.62 135 PRO A C 1
ATOM 1102 O O . PRO A 1 135 ? -2.275 -10.083 -8.337 1.00 95.62 135 PRO A O 1
ATOM 1105 N N . TYR A 1 136 ? -0.979 -8.246 -8.180 1.00 97.19 136 TYR A N 1
ATOM 1106 C CA . TYR A 1 136 ? -1.588 -7.731 -6.958 1.00 97.19 136 TYR A CA 1
ATOM 1107 C C . TYR A 1 136 ? -2.186 -6.348 -7.185 1.00 97.19 136 TYR A C 1
ATOM 1109 O O . TYR A 1 136 ? -1.671 -5.538 -7.961 1.00 97.19 136 TYR A O 1
ATOM 1117 N N . MET A 1 137 ? -3.236 -6.051 -6.431 1.00 97.81 137 MET A N 1
ATOM 1118 C CA . MET A 1 137 ? -3.754 -4.703 -6.269 1.00 97.81 137 MET A CA 1
ATOM 1119 C C . MET A 1 137 ? -3.511 -4.240 -4.836 1.00 97.81 137 MET A C 1
ATOM 1121 O O . MET A 1 137 ? -4.039 -4.817 -3.885 1.00 97.81 137 MET A O 1
ATOM 1125 N N . PHE A 1 138 ? -2.719 -3.184 -4.673 1.00 98.00 138 PHE A N 1
ATOM 1126 C CA . PHE A 1 138 ? -2.602 -2.486 -3.399 1.00 98.00 138 PHE A CA 1
ATOM 1127 C C . PHE A 1 138 ? -3.615 -1.345 -3.345 1.00 98.00 138 PHE A C 1
ATOM 1129 O O . PHE A 1 138 ? -3.667 -0.522 -4.259 1.00 98.00 138 PHE A O 1
ATOM 1136 N N . VAL A 1 139 ? -4.381 -1.253 -2.262 1.00 97.81 139 VAL A N 1
ATOM 1137 C CA . VAL A 1 139 ? -5.291 -0.133 -2.011 1.00 97.81 139 VAL A CA 1
ATOM 1138 C C . VAL A 1 139 ? -5.113 0.362 -0.586 1.00 97.81 139 VAL A C 1
ATOM 1140 O O . VAL A 1 139 ? -5.181 -0.417 0.363 1.00 97.81 139 VAL A O 1
ATOM 1143 N N . LEU A 1 140 ? -4.937 1.672 -0.429 1.00 96.94 140 LEU A N 1
ATOM 1144 C CA . LEU A 1 140 ? -5.057 2.330 0.865 1.00 96.94 140 LEU A CA 1
ATOM 1145 C C . LEU A 1 140 ? -6.461 2.912 0.987 1.00 96.94 140 LEU A C 1
ATOM 1147 O O . LEU A 1 140 ? -6.872 3.744 0.170 1.00 96.94 140 LEU A O 1
ATOM 1151 N N . ILE A 1 141 ? -7.184 2.491 2.018 1.00 96.75 141 ILE A N 1
ATOM 1152 C CA . ILE A 1 141 ? -8.484 3.061 2.364 1.00 96.75 141 ILE A CA 1
ATOM 1153 C C . ILE A 1 141 ? -8.430 3.746 3.724 1.00 96.75 141 ILE A C 1
ATOM 1155 O O . ILE A 1 141 ? -7.577 3.440 4.556 1.00 96.75 141 ILE A O 1
ATOM 1159 N N . GLU A 1 142 ? -9.385 4.630 3.965 1.00 96.62 142 GLU A N 1
ATOM 1160 C CA . GLU A 1 142 ? -9.711 5.124 5.292 1.00 96.62 142 GLU A CA 1
ATOM 1161 C C . GLU A 1 142 ? -11.095 4.614 5.705 1.00 96.62 142 GLU A C 1
ATOM 1163 O O . GLU A 1 142 ? -12.073 4.723 4.956 1.00 96.62 142 GLU A O 1
ATOM 1168 N N . PHE A 1 143 ? -11.166 4.068 6.915 1.00 96.88 143 PHE A N 1
ATOM 1169 C CA . PHE A 1 143 ? -12.395 3.615 7.552 1.00 96.88 143 PHE A CA 1
ATOM 1170 C C . PHE A 1 143 ? -12.331 3.960 9.043 1.00 96.88 143 PHE A C 1
ATOM 1172 O O . PHE A 1 143 ? -11.338 3.660 9.705 1.00 96.88 143 PHE A O 1
ATOM 1179 N N . GLU A 1 144 ? -13.362 4.633 9.561 1.00 95.88 144 GLU A N 1
ATOM 1180 C CA . GLU A 1 144 ? -13.437 5.079 10.967 1.00 95.88 144 GLU A CA 1
ATOM 1181 C C . GLU A 1 144 ? -12.197 5.877 11.434 1.00 95.88 144 GLU A C 1
ATOM 1183 O O . GLU A 1 144 ? -11.695 5.699 12.544 1.00 95.88 144 GLU A O 1
ATOM 1188 N N . GLY A 1 145 ? -11.667 6.743 10.561 1.00 94.50 145 GLY A N 1
ATOM 1189 C CA . GLY A 1 145 ? -10.482 7.568 10.840 1.00 94.50 145 GLY A CA 1
ATOM 1190 C C . GLY A 1 145 ? -9.161 6.792 10.888 1.00 94.50 145 GLY A C 1
ATOM 1191 O O . GLY A 1 145 ? -8.146 7.331 11.326 1.00 94.50 145 GLY A O 1
ATOM 1192 N N . LYS A 1 146 ? -9.157 5.522 10.464 1.00 95.50 146 LYS A N 1
ATOM 1193 C CA . LYS A 1 146 ? -7.959 4.680 10.382 1.00 95.50 146 LYS A CA 1
ATOM 1194 C C . LYS A 1 146 ? -7.621 4.374 8.935 1.00 95.50 146 LYS A C 1
ATOM 1196 O O . LYS A 1 146 ? -8.494 4.011 8.150 1.00 95.50 146 LYS A O 1
ATOM 1201 N N . TYR A 1 147 ? -6.333 4.443 8.621 1.00 93.94 147 TYR A N 1
ATOM 1202 C CA . TYR A 1 147 ? -5.796 4.007 7.341 1.00 93.94 147 TYR A CA 1
ATOM 1203 C C . TYR A 1 147 ? -5.566 2.499 7.352 1.00 93.94 147 TYR A C 1
ATOM 1205 O O . TYR A 1 147 ? -4.919 1.967 8.256 1.00 93.94 147 TYR A O 1
ATOM 1213 N N . ILE A 1 148 ? -6.107 1.813 6.350 1.00 95.81 148 ILE A N 1
ATOM 1214 C CA . ILE A 1 148 ? -6.061 0.358 6.238 1.00 95.81 148 ILE A CA 1
ATOM 1215 C C . ILE A 1 148 ? -5.428 0.014 4.888 1.00 95.81 148 ILE A C 1
ATOM 1217 O O . ILE A 1 148 ? -6.058 0.242 3.851 1.00 95.81 148 ILE A O 1
ATOM 1221 N N . PRO A 1 149 ? -4.185 -0.498 4.876 1.00 96.31 149 PRO A N 1
ATOM 1222 C CA . PRO A 1 149 ? -3.584 -1.027 3.665 1.00 96.31 149 PRO A CA 1
ATOM 1223 C C . PRO A 1 149 ? -4.221 -2.376 3.328 1.00 96.31 149 PRO A C 1
ATOM 1225 O O . PRO A 1 149 ? -4.414 -3.226 4.201 1.00 96.31 149 PRO A O 1
ATOM 1228 N N . ILE A 1 150 ? -4.544 -2.568 2.057 1.00 97.38 150 ILE A N 1
ATOM 1229 C CA . ILE A 1 150 ? -5.111 -3.801 1.520 1.00 97.38 150 ILE A CA 1
ATOM 1230 C C . ILE A 1 150 ? -4.202 -4.247 0.387 1.00 97.38 150 ILE A C 1
ATOM 1232 O O . ILE A 1 150 ? -3.942 -3.475 -0.532 1.00 97.38 150 ILE A O 1
ATOM 1236 N N . LEU A 1 151 ? -3.744 -5.491 0.450 1.00 97.69 151 LEU A N 1
ATOM 1237 C CA . LEU A 1 151 ? -3.086 -6.163 -0.659 1.00 97.69 151 LEU A CA 1
ATOM 1238 C C . LEU A 1 151 ? -4.020 -7.276 -1.135 1.00 97.69 151 LEU A C 1
ATOM 1240 O O . LEU A 1 151 ? -4.439 -8.116 -0.340 1.00 97.69 151 LEU A O 1
ATOM 1244 N N . TYR A 1 152 ? -4.414 -7.230 -2.401 1.00 97.94 152 TYR A N 1
ATOM 1245 C CA . TYR A 1 152 ? -5.392 -8.146 -2.976 1.00 97.94 152 TYR A CA 1
ATOM 1246 C C . TYR A 1 152 ? -4.766 -8.946 -4.109 1.00 97.94 152 TYR A C 1
ATOM 1248 O O . TYR A 1 152 ? -4.256 -8.364 -5.069 1.00 97.94 152 TYR A O 1
ATOM 1256 N N . ASP A 1 153 ? -4.781 -10.268 -3.969 1.00 96.75 153 ASP A N 1
ATOM 1257 C CA . ASP A 1 153 ? -4.328 -11.202 -4.993 1.00 96.75 153 ASP A CA 1
ATOM 1258 C C . ASP A 1 153 ? -5.369 -11.253 -6.112 1.00 96.75 153 ASP A C 1
ATOM 1260 O O . ASP A 1 153 ? -6.465 -11.788 -5.933 1.00 96.75 153 ASP A O 1
ATOM 1264 N N . LEU A 1 154 ? -5.030 -10.697 -7.276 1.00 95.56 154 LEU A N 1
ATOM 1265 C CA . LEU A 1 154 ? -5.951 -10.634 -8.412 1.00 95.56 154 LEU A CA 1
ATOM 1266 C C . LEU A 1 154 ? -6.126 -11.985 -9.109 1.00 95.56 154 LEU A C 1
ATOM 1268 O O . LEU A 1 154 ? -7.070 -12.159 -9.873 1.00 95.56 154 LEU A O 1
ATOM 1272 N N . LYS A 1 155 ? -5.217 -12.938 -8.888 1.00 94.62 155 LYS A N 1
ATOM 1273 C CA . LYS A 1 155 ? -5.285 -14.269 -9.496 1.00 94.62 155 LYS A CA 1
ATOM 1274 C C . LYS A 1 155 ? -6.166 -15.211 -8.683 1.00 94.62 155 LYS A C 1
ATOM 1276 O O . LYS A 1 155 ? -6.879 -16.026 -9.262 1.00 94.62 155 LYS A O 1
ATOM 1281 N N . HIS A 1 156 ? -6.071 -15.137 -7.361 1.00 95.69 156 HIS A N 1
ATOM 1282 C CA . HIS A 1 156 ? -6.773 -16.036 -6.444 1.00 95.69 156 HIS A CA 1
ATOM 1283 C C . HIS A 1 156 ? -7.960 -15.371 -5.728 1.00 95.69 156 HIS A C 1
ATOM 1285 O O . HIS A 1 156 ? -8.658 -16.031 -4.960 1.00 95.69 156 HIS A O 1
ATOM 1291 N N . GLU A 1 157 ? -8.186 -14.080 -5.977 1.00 94.88 157 GLU A N 1
ATOM 1292 C CA . GLU A 1 157 ? -9.329 -13.291 -5.511 1.00 94.88 157 GLU A CA 1
ATOM 1293 C C . GLU A 1 157 ? -9.468 -13.181 -3.981 1.00 94.88 157 GLU A C 1
ATOM 1295 O O . GLU A 1 157 ? -10.579 -13.077 -3.446 1.00 94.88 157 GLU A O 1
ATOM 1300 N N . TYR A 1 158 ? -8.353 -13.145 -3.247 1.00 95.38 158 TYR A N 1
ATOM 1301 C CA . TYR A 1 158 ? -8.362 -12.998 -1.789 1.00 95.38 158 TYR A CA 1
ATOM 1302 C C . TYR A 1 158 ? -7.479 -11.850 -1.291 1.00 95.38 158 TYR A C 1
ATOM 1304 O O . TYR A 1 158 ? -6.577 -11.363 -1.966 1.00 95.38 158 TYR A O 1
ATOM 1312 N N . ILE A 1 159 ? -7.770 -11.398 -0.069 1.00 96.06 159 ILE A N 1
ATOM 1313 C CA . ILE A 1 159 ? -7.002 -10.352 0.611 1.00 96.06 159 ILE A CA 1
ATOM 1314 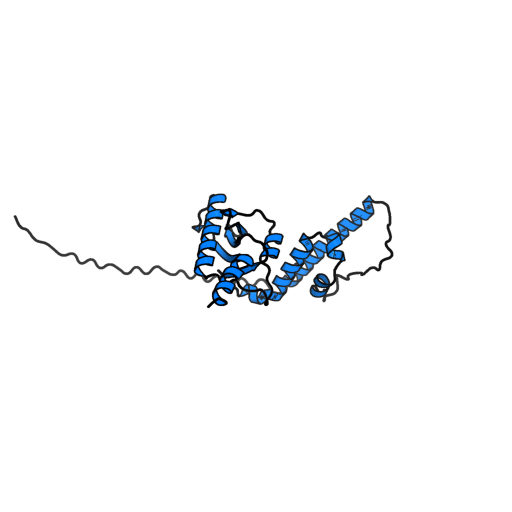C C . ILE A 1 159 ? -5.846 -11.002 1.354 1.00 96.06 159 ILE A C 1
ATOM 1316 O O . ILE A 1 159 ? -6.071 -11.795 2.277 1.00 96.06 159 ILE A O 1
ATOM 1320 N N . GLU A 1 160 ? -4.633 -10.629 0.971 1.00 94.44 160 GLU A N 1
ATOM 1321 C CA . GLU A 1 160 ? -3.412 -11.064 1.628 1.00 94.44 160 GLU A CA 1
ATOM 1322 C C . GLU A 1 160 ? -3.343 -10.530 3.058 1.00 94.44 160 GLU A C 1
ATOM 1324 O O . GLU A 1 160 ? -3.738 -9.398 3.364 1.00 94.44 160 GLU A O 1
ATOM 1329 N N . ARG A 1 161 ? -2.830 -11.368 3.958 1.00 90.00 161 ARG A N 1
ATOM 1330 C CA . ARG A 1 161 ? -2.590 -10.999 5.357 1.00 90.00 161 ARG A CA 1
ATOM 1331 C C . ARG A 1 161 ? -1.101 -10.826 5.576 1.00 90.00 161 ARG A C 1
ATOM 1333 O O . ARG A 1 161 ? -0.465 -11.662 6.208 1.00 90.00 161 ARG A O 1
ATOM 1340 N N . ASP A 1 162 ? -0.587 -9.716 5.072 1.00 87.19 162 ASP A N 1
ATOM 1341 C CA . ASP A 1 162 ? 0.806 -9.341 5.256 1.00 87.19 162 ASP A CA 1
ATOM 1342 C C . ASP A 1 162 ? 1.000 -8.269 6.324 1.00 87.19 162 ASP A C 1
ATOM 1344 O O . ASP A 1 162 ? 0.117 -7.469 6.649 1.00 87.19 162 ASP A O 1
ATOM 1348 N N . GLU A 1 163 ? 2.208 -8.260 6.878 1.00 87.88 163 GLU A N 1
ATOM 1349 C CA . GLU A 1 163 ? 2.664 -7.192 7.754 1.00 87.88 163 GLU A CA 1
ATOM 1350 C C . GLU A 1 163 ? 2.784 -5.887 6.962 1.00 87.88 163 GLU A C 1
ATOM 1352 O O . GLU A 1 163 ? 3.302 -5.863 5.847 1.00 87.88 163 GLU A O 1
ATOM 1357 N N . VAL A 1 164 ? 2.360 -4.773 7.565 1.00 88.88 164 VAL A N 1
ATOM 1358 C CA . VAL A 1 164 ? 2.344 -3.454 6.907 1.00 88.88 164 VAL A CA 1
ATOM 1359 C C . VAL A 1 164 ? 3.705 -3.087 6.310 1.00 88.88 164 VAL A C 1
ATOM 1361 O O . VAL A 1 164 ? 3.754 -2.546 5.212 1.00 88.88 164 VAL A O 1
ATOM 1364 N N . LEU A 1 165 ? 4.806 -3.413 6.995 1.00 89.38 165 LEU A N 1
ATOM 1365 C CA . LEU A 1 165 ? 6.159 -3.139 6.500 1.00 89.38 165 LEU A CA 1
ATOM 1366 C C . LEU A 1 165 ? 6.477 -3.908 5.213 1.00 89.38 165 LEU A C 1
ATOM 1368 O O . LEU A 1 165 ? 6.997 -3.312 4.278 1.00 89.38 165 LEU A O 1
ATOM 1372 N N . LYS A 1 166 ? 6.069 -5.179 5.108 1.00 90.69 166 LYS A N 1
ATOM 1373 C CA . LYS A 1 166 ? 6.236 -5.962 3.874 1.00 90.69 166 LYS A CA 1
ATOM 1374 C C . LYS A 1 166 ? 5.453 -5.357 2.714 1.00 90.69 166 LYS A C 1
ATOM 1376 O O . LYS A 1 166 ? 5.953 -5.307 1.596 1.00 90.69 166 LYS A O 1
ATOM 1381 N N . ILE A 1 167 ? 4.245 -4.855 2.983 1.00 93.12 167 ILE A N 1
ATOM 1382 C CA . ILE A 1 167 ? 3.442 -4.156 1.972 1.00 93.12 167 ILE A CA 1
ATOM 1383 C C . ILE A 1 167 ? 4.152 -2.871 1.528 1.00 93.12 167 ILE A C 1
ATOM 1385 O O . ILE A 1 167 ? 4.227 -2.609 0.329 1.00 93.12 167 ILE A O 1
ATOM 1389 N N . LEU A 1 168 ? 4.701 -2.088 2.464 1.00 92.94 168 LEU A N 1
ATOM 1390 C CA . LEU A 1 168 ? 5.462 -0.875 2.144 1.00 92.94 168 LEU A CA 1
ATOM 1391 C C . LEU A 1 168 ? 6.712 -1.185 1.310 1.00 92.94 168 LEU A C 1
ATOM 1393 O O . LEU A 1 168 ? 6.953 -0.517 0.303 1.00 92.94 168 LEU A O 1
ATOM 1397 N N . ASP A 1 169 ? 7.466 -2.223 1.675 1.00 92.00 169 ASP A N 1
ATOM 1398 C CA . ASP A 1 169 ? 8.623 -2.690 0.904 1.00 92.00 169 ASP A CA 1
ATOM 1399 C C . ASP A 1 169 ? 8.207 -3.096 -0.516 1.00 92.00 169 ASP A C 1
ATOM 1401 O O . ASP A 1 169 ? 8.836 -2.685 -1.494 1.00 92.00 169 ASP A O 1
ATOM 1405 N N . LEU A 1 170 ? 7.097 -3.826 -0.652 1.00 92.44 170 LEU A N 1
ATOM 1406 C CA . LEU A 1 170 ? 6.568 -4.279 -1.937 1.00 92.44 170 LEU A CA 1
ATOM 1407 C C . LEU A 1 170 ? 6.180 -3.111 -2.858 1.00 92.44 170 LEU A C 1
ATOM 1409 O O . LEU A 1 170 ? 6.501 -3.122 -4.054 1.00 92.44 170 LEU A O 1
ATOM 1413 N N . ILE A 1 171 ? 5.497 -2.094 -2.325 1.00 93.62 171 ILE A N 1
ATOM 1414 C CA . ILE A 1 171 ? 5.032 -0.943 -3.117 1.00 93.62 171 ILE A CA 1
ATOM 1415 C C . ILE A 1 171 ? 6.107 0.126 -3.321 1.00 93.62 171 ILE A C 1
ATOM 1417 O O . ILE A 1 171 ? 5.923 0.991 -4.180 1.00 93.62 171 ILE A O 1
ATOM 1421 N N . SER A 1 172 ? 7.224 0.049 -2.593 1.00 92.38 172 SER A N 1
ATOM 1422 C CA . SER A 1 172 ? 8.337 0.995 -2.695 1.00 92.38 172 SER A CA 1
ATOM 1423 C C . SER A 1 172 ? 8.804 1.185 -4.142 1.00 92.38 172 SER A C 1
ATOM 1425 O O . SER A 1 172 ? 8.766 0.269 -4.975 1.00 92.38 172 SER A O 1
ATOM 1427 N N . CYS A 1 173 ? 9.205 2.406 -4.481 1.00 89.44 173 CYS A N 1
ATOM 1428 C CA . CYS A 1 173 ? 9.704 2.725 -5.809 1.00 89.44 173 CYS A CA 1
ATOM 1429 C C . CYS A 1 173 ? 10.720 3.863 -5.764 1.00 89.44 173 CYS A C 1
ATOM 1431 O O . CYS A 1 173 ? 10.650 4.761 -4.930 1.00 89.44 173 CYS A O 1
ATOM 1433 N N . THR A 1 174 ? 11.623 3.841 -6.732 1.00 87.31 174 THR A N 1
ATOM 1434 C CA . THR A 1 174 ? 12.569 4.916 -7.035 1.00 87.31 174 THR A CA 1
ATOM 1435 C C . THR A 1 174 ? 12.070 5.749 -8.218 1.00 87.31 174 THR A C 1
ATOM 1437 O O .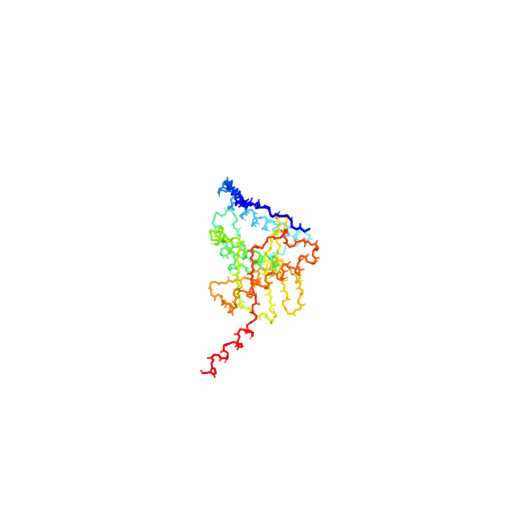 THR A 1 174 ? 11.207 5.315 -8.984 1.00 87.31 174 THR A O 1
ATOM 1440 N N . ALA A 1 175 ? 12.679 6.915 -8.450 1.00 81.12 175 ALA A N 1
ATOM 1441 C CA . ALA A 1 175 ? 12.404 7.729 -9.639 1.00 81.12 175 ALA A CA 1
ATOM 1442 C C . ALA A 1 175 ? 12.660 6.985 -10.970 1.00 81.12 175 ALA A C 1
ATOM 1444 O O . ALA A 1 175 ? 12.042 7.300 -11.985 1.00 81.12 175 ALA A O 1
ATOM 1445 N N . SER A 1 176 ? 13.544 5.981 -10.965 1.00 83.62 176 SER A N 1
ATOM 1446 C CA . SER A 1 176 ? 13.873 5.135 -12.119 1.00 83.62 176 SER A CA 1
ATOM 1447 C C . SER A 1 176 ? 12.985 3.894 -12.259 1.00 83.62 176 SER A C 1
ATOM 1449 O O . SER A 1 176 ? 13.146 3.129 -13.212 1.00 83.62 176 SER A O 1
ATOM 1451 N N . SER A 1 177 ? 12.052 3.667 -11.330 1.00 84.62 177 SER A N 1
ATOM 1452 C CA . SER A 1 177 ? 11.212 2.470 -11.341 1.00 84.62 177 SER A CA 1
ATOM 1453 C C . SER A 1 177 ? 10.270 2.454 -12.554 1.00 84.62 177 SER A C 1
ATOM 1455 O O . SER A 1 177 ? 9.568 3.437 -12.813 1.00 84.62 177 SER A O 1
ATOM 1457 N N . PRO A 1 178 ? 10.211 1.344 -13.311 1.00 81.69 178 PRO A N 1
ATOM 1458 C CA . PRO A 1 178 ? 9.415 1.275 -14.525 1.00 81.69 178 PRO A CA 1
ATOM 1459 C C . PRO A 1 178 ? 7.917 1.258 -14.206 1.00 81.69 178 PRO A C 1
ATOM 1461 O O . PRO A 1 178 ? 7.406 0.337 -13.561 1.00 81.69 178 PRO A O 1
ATOM 1464 N N . ARG A 1 179 ? 7.191 2.246 -14.735 1.00 86.94 179 ARG A N 1
ATOM 1465 C CA . ARG A 1 179 ? 5.722 2.256 -14.712 1.00 86.94 179 ARG A CA 1
ATOM 1466 C C . ARG A 1 179 ? 5.181 1.105 -15.556 1.00 86.94 179 ARG A C 1
ATOM 1468 O O . ARG A 1 179 ? 5.702 0.817 -16.637 1.00 86.94 179 ARG A O 1
ATOM 1475 N N . ALA A 1 180 ? 4.155 0.436 -15.049 1.00 90.56 180 ALA A N 1
ATOM 1476 C CA . ALA A 1 180 ? 3.449 -0.586 -15.807 1.00 90.56 180 ALA A CA 1
ATOM 1477 C C . ALA A 1 180 ? 2.560 0.078 -16.864 1.00 90.56 180 ALA A C 1
ATOM 1479 O O . ALA A 1 180 ? 1.988 1.143 -16.629 1.00 90.56 180 ALA A O 1
ATOM 1480 N N . ASN A 1 181 ? 2.459 -0.542 -18.039 1.00 90.06 181 ASN A N 1
ATOM 1481 C CA . ASN A 1 181 ? 1.619 -0.042 -19.125 1.00 90.06 181 ASN A CA 1
ATOM 1482 C C . ASN A 1 181 ? 0.211 -0.635 -18.996 1.00 90.06 181 ASN A C 1
ATOM 1484 O O . ASN A 1 181 ? -0.171 -1.520 -19.760 1.00 90.06 181 ASN A O 1
ATOM 1488 N N . VAL A 1 182 ? -0.515 -0.183 -17.977 1.00 91.94 182 VAL A N 1
ATOM 1489 C CA . VAL A 1 182 ? -1.882 -0.610 -17.650 1.00 91.94 182 VAL A CA 1
ATOM 1490 C C . VAL A 1 182 ? -2.801 0.592 -17.814 1.00 91.94 182 VAL A C 1
ATOM 1492 O O . VAL A 1 182 ? -2.430 1.717 -17.460 1.00 91.94 182 VAL A O 1
ATOM 1495 N N . LYS A 1 183 ? -3.996 0.388 -18.376 1.00 92.75 183 LYS A N 1
ATOM 1496 C CA . LYS A 1 183 ? -4.927 1.503 -18.580 1.00 92.75 183 LYS A CA 1
ATOM 1497 C C . LYS A 1 183 ? -5.438 1.996 -17.233 1.00 92.75 183 LYS A C 1
ATOM 1499 O O . LYS A 1 183 ? -5.773 1.204 -16.359 1.00 92.75 183 LYS A O 1
ATOM 1504 N N . PHE A 1 184 ? -5.600 3.309 -17.096 1.00 92.56 184 PHE A N 1
ATOM 1505 C CA . PHE A 1 184 ? -6.152 3.911 -15.880 1.00 92.56 184 PHE A CA 1
ATOM 1506 C C . PHE A 1 184 ? -7.493 3.281 -15.464 1.00 92.56 184 PHE A C 1
ATOM 1508 O O . PHE A 1 184 ? -7.691 2.979 -14.293 1.00 92.56 184 PHE A O 1
ATOM 1515 N N . SER A 1 185 ? -8.380 3.009 -16.428 1.00 95.06 185 SER A N 1
ATOM 1516 C CA . SER A 1 185 ? -9.681 2.379 -16.176 1.00 95.06 185 SER A CA 1
ATOM 1517 C C . SER A 1 185 ? -9.573 0.955 -15.624 1.00 95.06 185 SER A C 1
ATOM 1519 O O . SER A 1 185 ? -10.429 0.540 -14.853 1.00 95.06 185 SER A O 1
ATOM 1521 N N . GLU A 1 186 ? -8.530 0.208 -15.998 1.00 95.44 186 GLU A N 1
ATOM 1522 C CA . GLU A 1 186 ? -8.267 -1.130 -15.452 1.00 95.44 186 GLU A CA 1
ATOM 1523 C C . GLU A 1 186 ? -7.794 -1.021 -14.000 1.00 95.44 186 GLU A C 1
ATOM 1525 O O . GLU A 1 186 ? -8.309 -1.720 -13.131 1.00 95.44 186 GLU A O 1
ATOM 1530 N N . VAL A 1 187 ? -6.889 -0.081 -13.704 1.00 97.12 187 VAL A N 1
ATOM 1531 C CA . VAL A 1 187 ? -6.445 0.177 -12.323 1.00 97.12 187 VAL A CA 1
ATOM 1532 C C . VAL A 1 187 ? -7.623 0.599 -11.443 1.00 97.12 187 VAL A C 1
ATOM 1534 O O . VAL A 1 187 ? -7.773 0.101 -10.328 1.00 97.12 187 VAL A O 1
ATOM 1537 N N . GLU A 1 188 ? -8.488 1.491 -11.930 1.00 97.38 188 GLU A N 1
ATOM 1538 C CA . GLU A 1 188 ? -9.678 1.927 -11.194 1.00 97.38 188 GLU A CA 1
ATOM 1539 C C . GLU A 1 188 ? -10.659 0.773 -10.949 1.00 97.38 188 GLU A C 1
ATOM 1541 O O . GLU A 1 188 ? -11.174 0.628 -9.837 1.00 97.38 188 GLU A O 1
ATOM 1546 N N . HIS A 1 189 ? -10.878 -0.072 -11.958 1.00 97.31 189 HIS A N 1
ATOM 1547 C CA . HIS A 1 189 ? -11.712 -1.264 -11.846 1.00 97.31 189 HIS A CA 1
ATOM 1548 C C . HIS A 1 189 ? -11.202 -2.204 -10.745 1.00 97.31 189 HIS A C 1
ATOM 1550 O O . HIS A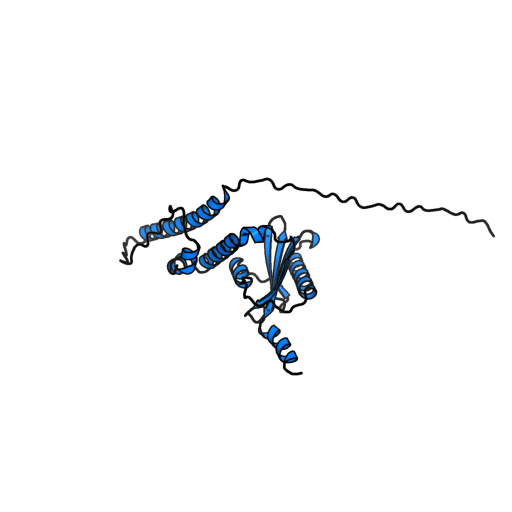 1 189 ? -11.938 -2.450 -9.787 1.00 97.31 189 HIS A O 1
ATOM 1556 N N . PHE A 1 190 ? -9.929 -2.607 -10.793 1.00 97.88 190 PHE A N 1
ATOM 1557 C CA . PHE A 1 190 ? -9.337 -3.481 -9.772 1.00 97.88 190 PHE A CA 1
ATOM 1558 C C . PHE A 1 190 ? -9.272 -2.827 -8.387 1.00 97.88 190 PHE A C 1
ATOM 1560 O O . PHE A 1 190 ? -9.432 -3.504 -7.369 1.00 97.88 190 PHE A O 1
ATOM 1567 N N . THR A 1 191 ? -9.105 -1.500 -8.318 1.00 98.06 191 THR A N 1
ATOM 1568 C CA . THR A 1 191 ? -9.217 -0.760 -7.050 1.00 98.06 191 THR A CA 1
ATOM 1569 C C . THR A 1 191 ? -10.608 -0.942 -6.446 1.00 98.06 191 THR A C 1
ATOM 1571 O O . THR A 1 191 ? -10.737 -1.237 -5.258 1.00 98.06 191 THR A O 1
ATOM 1574 N N . ASN A 1 192 ? -11.660 -0.765 -7.250 1.00 97.69 192 ASN A N 1
ATOM 1575 C CA . ASN A 1 192 ? -13.040 -0.885 -6.784 1.00 97.69 192 ASN A CA 1
ATOM 1576 C C . ASN A 1 192 ? -13.365 -2.317 -6.347 1.00 97.69 192 ASN A C 1
ATOM 1578 O O . ASN A 1 192 ? -13.966 -2.492 -5.287 1.00 97.69 192 ASN A O 1
ATOM 1582 N N . GLU A 1 193 ? -12.931 -3.323 -7.107 1.00 97.50 193 GLU A N 1
ATOM 1583 C CA . GLU A 1 193 ? -13.093 -4.735 -6.740 1.00 97.50 193 GLU A CA 1
ATOM 1584 C C . GLU A 1 193 ? -12.385 -5.065 -5.424 1.00 97.50 193 GLU A C 1
ATOM 1586 O O . GLU A 1 193 ? -12.984 -5.665 -4.533 1.00 97.50 193 GLU A O 1
ATOM 1591 N N . THR A 1 194 ? -11.158 -4.574 -5.242 1.00 98.12 194 THR A N 1
ATOM 1592 C CA . THR A 1 194 ? -10.396 -4.759 -3.999 1.00 98.12 194 THR A CA 1
ATOM 1593 C C . THR A 1 194 ? -11.127 -4.169 -2.790 1.00 98.12 194 THR A C 1
ATOM 1595 O O . THR A 1 194 ? -11.255 -4.821 -1.749 1.00 98.12 194 THR A O 1
ATOM 1598 N N . VAL A 1 195 ? -11.664 -2.947 -2.915 1.00 98.00 195 VAL A N 1
ATOM 1599 C CA . VAL A 1 195 ? -12.450 -2.329 -1.833 1.00 98.00 195 VAL A CA 1
ATOM 1600 C C . VAL A 1 195 ? -13.732 -3.110 -1.565 1.00 98.00 195 VAL A C 1
ATOM 1602 O O . VAL A 1 195 ? -14.077 -3.320 -0.402 1.00 98.00 195 VAL A O 1
ATOM 1605 N N . GLN A 1 196 ? -14.429 -3.573 -2.604 1.00 97.94 196 GLN A N 1
ATOM 1606 C CA . GLN A 1 196 ? -15.634 -4.391 -2.448 1.00 97.94 196 GLN A CA 1
ATOM 1607 C C . GLN A 1 196 ? -15.334 -5.717 -1.743 1.00 97.94 196 GLN A C 1
ATOM 1609 O O . GLN A 1 196 ? -16.063 -6.089 -0.820 1.00 97.94 196 GLN A O 1
ATOM 1614 N N . ALA A 1 197 ? -14.248 -6.396 -2.118 1.00 97.62 197 ALA A N 1
ATOM 1615 C CA . ALA A 1 197 ? -13.799 -7.625 -1.475 1.00 97.62 197 ALA A CA 1
ATOM 1616 C C . ALA A 1 197 ? -13.519 -7.394 0.017 1.00 97.62 197 ALA A C 1
ATOM 1618 O O . ALA A 1 197 ? -14.008 -8.143 0.868 1.00 97.62 197 ALA A O 1
ATOM 1619 N N . TRP A 1 198 ? -12.814 -6.312 0.358 1.00 97.94 198 TRP A N 1
ATOM 1620 C CA . TRP A 1 198 ? -12.547 -5.956 1.753 1.00 97.94 198 TRP A CA 1
ATOM 1621 C C . TRP A 1 198 ? -13.820 -5.629 2.529 1.00 97.94 198 TRP A C 1
ATOM 1623 O O . TRP A 1 198 ? -14.021 -6.152 3.629 1.00 97.94 198 TRP A O 1
ATOM 1633 N N . CYS A 1 199 ? -14.719 -4.846 1.934 1.00 97.88 199 CYS A N 1
ATOM 1634 C CA . CYS A 1 199 ? -16.003 -4.503 2.536 1.00 97.88 199 CYS A CA 1
ATOM 1635 C C . CYS A 1 199 ? -16.845 -5.751 2.823 1.00 97.88 199 CYS A C 1
ATOM 1637 O O . CYS A 1 199 ? -17.408 -5.879 3.910 1.00 97.88 199 CYS A O 1
ATOM 1639 N N . LYS A 1 200 ? -16.871 -6.708 1.888 1.00 97.38 200 LYS A N 1
ATOM 1640 C CA . LYS A 1 200 ? -17.561 -7.994 2.044 1.00 97.38 200 LYS A CA 1
ATOM 1641 C C . LYS A 1 200 ? -16.975 -8.815 3.193 1.00 97.38 200 LYS A C 1
ATOM 1643 O O . LYS A 1 200 ? -17.729 -9.316 4.021 1.00 97.38 200 LYS A O 1
ATOM 1648 N N . VAL A 1 201 ? -15.647 -8.917 3.280 1.00 96.62 201 VAL A N 1
ATOM 1649 C CA . VAL A 1 201 ? -14.960 -9.646 4.365 1.00 96.62 201 VAL A CA 1
ATOM 1650 C C . VAL A 1 201 ? -15.209 -9.000 5.730 1.00 96.62 201 VAL A C 1
ATOM 1652 O O . VAL A 1 201 ? -15.326 -9.704 6.732 1.00 96.62 201 VAL A O 1
ATOM 1655 N N . LYS A 1 202 ? -15.286 -7.668 5.788 1.00 97.00 202 LYS A N 1
ATOM 1656 C CA . LYS A 1 202 ? -15.518 -6.918 7.031 1.00 97.00 202 LYS A CA 1
ATOM 1657 C C . LYS A 1 202 ? -16.990 -6.676 7.355 1.00 97.00 202 LYS A C 1
ATOM 1659 O O . LYS A 1 202 ? -17.274 -6.180 8.438 1.00 97.00 202 LYS A O 1
ATOM 1664 N N . ASN A 1 203 ? -17.902 -7.060 6.462 1.00 97.31 203 ASN A N 1
ATOM 1665 C CA . ASN A 1 203 ? -19.333 -6.790 6.565 1.00 97.31 203 ASN A CA 1
ATOM 1666 C C . ASN A 1 203 ? -19.643 -5.294 6.784 1.00 97.31 203 ASN A C 1
ATOM 1668 O O . ASN A 1 203 ? -20.415 -4.925 7.668 1.00 97.31 203 ASN A O 1
ATOM 1672 N N . VAL A 1 204 ? -19.010 -4.431 5.986 1.00 97.00 204 VAL A N 1
ATOM 1673 C CA . VAL A 1 204 ? -19.189 -2.969 6.028 1.00 97.00 204 VAL A CA 1
ATOM 1674 C C . VAL A 1 204 ? -19.710 -2.446 4.685 1.00 97.00 204 VAL A C 1
ATOM 1676 O O . VAL A 1 204 ? -19.394 -3.020 3.641 1.00 97.00 204 VAL A O 1
ATOM 1679 N N . PRO A 1 205 ? -20.515 -1.369 4.663 1.00 96.50 205 PRO A N 1
ATOM 1680 C CA . PRO A 1 205 ? -20.992 -0.789 3.415 1.00 96.50 205 PRO A CA 1
ATOM 1681 C C . PRO A 1 205 ? -19.866 -0.039 2.692 1.00 96.50 205 PRO A C 1
ATOM 1683 O O . PRO A 1 205 ? -19.148 0.753 3.288 1.00 96.50 205 PRO A O 1
ATOM 1686 N N . VAL A 1 206 ? -19.761 -0.200 1.370 1.00 95.88 206 VAL A N 1
ATOM 1687 C CA . VAL A 1 206 ? -18.729 0.486 0.561 1.00 95.88 206 VAL A CA 1
ATOM 1688 C C . VAL A 1 206 ? -18.786 2.012 0.722 1.00 95.88 206 VAL A C 1
ATOM 1690 O O . VAL A 1 206 ? -17.756 2.675 0.726 1.00 95.88 206 VAL A O 1
ATOM 1693 N N . ALA A 1 207 ? -19.983 2.575 0.920 1.00 95.75 207 ALA A N 1
ATOM 1694 C CA . ALA A 1 207 ? -20.183 4.013 1.104 1.00 95.75 207 ALA A CA 1
ATOM 1695 C C . ALA A 1 207 ? -19.552 4.585 2.390 1.00 95.75 207 ALA A C 1
ATOM 1697 O O . ALA A 1 207 ? -19.377 5.798 2.475 1.00 95.75 207 ALA A O 1
ATOM 1698 N N . SER A 1 208 ? -19.212 3.753 3.385 1.00 96.62 208 SER A N 1
ATOM 1699 C CA . SER A 1 208 ? -18.523 4.206 4.605 1.00 96.62 208 SER A CA 1
ATOM 1700 C C . SER A 1 208 ? -16.998 4.199 4.481 1.00 96.62 208 SER A C 1
ATOM 1702 O O . SER A 1 208 ? -16.311 4.484 5.459 1.00 96.62 208 SER A O 1
ATOM 1704 N N . VAL A 1 209 ? -16.461 3.833 3.317 1.00 96.56 209 VAL A N 1
ATOM 1705 C CA . VAL A 1 209 ? -15.024 3.701 3.076 1.00 96.56 209 VAL A CA 1
ATOM 1706 C C . VAL A 1 209 ? -14.568 4.767 2.088 1.00 96.56 209 VAL A C 1
ATOM 1708 O O . VAL A 1 209 ? -15.172 4.945 1.029 1.00 96.56 209 VAL A O 1
ATOM 1711 N N . ARG A 1 210 ? -13.467 5.455 2.404 1.00 96.12 210 ARG A N 1
ATOM 1712 C CA . ARG A 1 210 ? -12.828 6.412 1.493 1.00 96.12 210 ARG A CA 1
ATOM 1713 C C . ARG A 1 210 ? -11.587 5.788 0.861 1.00 96.12 210 ARG A C 1
ATOM 1715 O O . ARG A 1 210 ? -10.713 5.297 1.565 1.00 96.12 210 ARG A O 1
ATOM 1722 N N . LYS A 1 211 ? -11.500 5.815 -0.471 1.00 95.81 211 LYS A N 1
ATOM 1723 C CA . LYS A 1 211 ? -10.301 5.399 -1.214 1.00 95.81 211 LYS A CA 1
ATOM 1724 C C . LYS A 1 211 ? -9.267 6.519 -1.166 1.00 95.81 211 LYS A C 1
ATOM 1726 O O . LYS A 1 211 ? -9.609 7.645 -1.508 1.00 95.81 211 LYS A O 1
ATOM 1731 N N . ILE A 1 212 ? -8.036 6.194 -0.786 1.00 95.19 212 ILE A N 1
ATOM 1732 C CA . ILE A 1 212 ? -6.923 7.151 -0.711 1.00 95.19 212 ILE A CA 1
ATOM 1733 C C . ILE A 1 212 ? -5.967 6.932 -1.883 1.00 95.19 212 ILE A C 1
ATOM 1735 O O . ILE A 1 212 ? -5.623 7.861 -2.607 1.00 95.19 212 ILE A O 1
ATOM 1739 N N . CYS A 1 213 ? -5.577 5.686 -2.148 1.00 95.62 213 CYS A N 1
ATOM 1740 C CA . CYS A 1 213 ? -4.818 5.369 -3.353 1.00 95.62 213 CYS A CA 1
ATOM 1741 C C . CYS A 1 213 ? -4.990 3.918 -3.797 1.00 95.62 213 CYS A C 1
ATOM 1743 O O . CYS A 1 213 ? -5.392 3.061 -3.011 1.00 95.62 213 CYS A O 1
ATOM 1745 N N . GLY A 1 214 ? -4.682 3.668 -5.068 1.00 96.94 214 GLY A N 1
ATOM 1746 C CA . GLY A 1 214 ? -4.613 2.346 -5.675 1.00 96.94 214 GLY A CA 1
ATOM 1747 C C . GLY A 1 214 ? -3.341 2.198 -6.509 1.00 96.94 214 GLY A C 1
ATOM 1748 O O . GLY A 1 214 ? -3.011 3.069 -7.316 1.00 96.94 214 GLY A O 1
ATOM 1749 N N . LEU A 1 215 ? -2.625 1.094 -6.322 1.00 97.38 215 LEU A N 1
ATOM 1750 C CA . LEU A 1 215 ? -1.446 0.733 -7.098 1.00 97.38 215 LEU A CA 1
ATOM 1751 C C . LEU A 1 215 ? -1.596 -0.689 -7.641 1.00 97.38 215 LEU A C 1
ATOM 1753 O O . LEU A 1 215 ? -1.626 -1.652 -6.876 1.00 97.38 215 LEU A O 1
ATOM 1757 N N . TYR A 1 216 ? -1.631 -0.814 -8.965 1.00 97.44 216 TYR A N 1
ATOM 1758 C CA . TYR A 1 216 ? -1.567 -2.110 -9.633 1.00 97.44 216 TYR A CA 1
ATOM 1759 C C . TYR A 1 216 ? -0.114 -2.593 -9.719 1.00 97.44 216 TYR A C 1
ATOM 1761 O O . TYR A 1 216 ? 0.760 -1.877 -10.222 1.00 97.44 216 TYR A O 1
ATOM 1769 N N . LEU A 1 217 ? 0.146 -3.812 -9.256 1.00 96.12 217 LEU A N 1
ATOM 1770 C CA . LEU A 1 217 ? 1.452 -4.465 -9.299 1.00 96.12 217 LEU A CA 1
ATOM 1771 C C . LEU A 1 217 ? 1.454 -5.501 -10.429 1.00 96.12 217 LEU A C 1
ATOM 1773 O O . LEU A 1 217 ? 0.932 -6.605 -10.282 1.00 96.12 217 LEU A O 1
ATOM 1777 N N . GLN A 1 218 ? 2.031 -5.127 -11.575 1.00 95.06 218 GLN A N 1
ATOM 1778 C CA . GLN A 1 218 ? 2.105 -5.977 -12.764 1.00 95.06 218 GLN A CA 1
ATOM 1779 C C . GLN A 1 218 ? 3.369 -6.854 -12.744 1.00 95.06 218 GLN A C 1
ATOM 1781 O O . GLN A 1 218 ? 4.476 -6.308 -12.774 1.00 95.06 218 GLN A O 1
ATOM 1786 N N . PRO A 1 219 ? 3.257 -8.192 -12.777 1.00 93.00 219 PRO A N 1
ATOM 1787 C CA . PRO A 1 219 ? 4.418 -9.067 -12.912 1.00 93.00 219 PRO A CA 1
ATOM 1788 C C . PRO A 1 219 ? 5.222 -8.756 -14.180 1.00 93.00 219 PRO A C 1
ATOM 1790 O O . PRO A 1 219 ? 4.646 -8.578 -15.261 1.00 93.00 219 PRO A O 1
ATOM 1793 N N . TYR A 1 220 ? 6.557 -8.756 -14.095 1.00 88.44 220 TYR A N 1
ATOM 1794 C CA . TYR A 1 220 ? 7.415 -8.510 -15.266 1.00 88.44 220 TYR A CA 1
ATOM 1795 C C . TYR A 1 220 ? 7.146 -9.464 -16.438 1.00 88.44 220 TYR A C 1
ATOM 1797 O O . TYR A 1 220 ? 7.297 -9.071 -17.597 1.00 88.44 220 TYR A O 1
ATOM 1805 N N . GLU A 1 221 ? 6.758 -10.710 -16.168 1.00 77.62 221 GLU A N 1
ATOM 1806 C CA . GLU A 1 221 ? 6.447 -11.690 -17.214 1.00 77.62 221 GLU A CA 1
ATOM 1807 C C . GLU A 1 221 ? 5.247 -11.261 -18.067 1.00 77.62 221 GLU A C 1
ATOM 1809 O O . GLU A 1 221 ? 5.298 -11.348 -19.295 1.00 77.62 221 GLU A O 1
ATOM 1814 N N . GLN A 1 222 ? 4.219 -10.680 -17.441 1.00 71.44 222 GLN A N 1
ATOM 1815 C CA . GLN A 1 222 ? 3.052 -10.145 -18.146 1.00 71.44 222 GLN A CA 1
ATOM 1816 C C . GLN A 1 222 ? 3.416 -8.905 -18.975 1.00 71.44 222 GLN A C 1
ATOM 1818 O O . GLN A 1 222 ? 2.928 -8.733 -20.093 1.00 71.44 222 GLN A O 1
ATOM 1823 N N . ALA A 1 223 ? 4.345 -8.078 -18.487 1.00 63.59 223 ALA A N 1
ATOM 1824 C CA . ALA A 1 223 ? 4.829 -6.907 -19.218 1.00 63.59 223 ALA A CA 1
ATOM 1825 C C . ALA A 1 223 ? 5.653 -7.269 -20.477 1.00 63.59 223 ALA A C 1
ATOM 1827 O O . ALA A 1 223 ? 5.684 -6.502 -21.446 1.00 63.59 223 ALA A O 1
ATOM 1828 N N . LYS A 1 224 ? 6.322 -8.434 -20.497 1.00 60.34 224 LYS A N 1
ATOM 1829 C CA . LYS A 1 224 ? 7.115 -8.909 -21.652 1.00 60.34 224 LYS A CA 1
ATOM 1830 C C . LYS A 1 224 ? 6.247 -9.389 -22.819 1.00 60.34 224 LYS A C 1
ATOM 1832 O O . LYS A 1 224 ? 6.639 -9.177 -23.968 1.00 60.34 224 LYS A O 1
ATOM 1837 N N . GLY A 1 225 ? 5.070 -9.961 -22.550 1.00 55.12 225 GLY A N 1
ATOM 1838 C CA . GLY A 1 225 ? 4.148 -10.443 -23.591 1.00 55.12 225 GLY A CA 1
ATOM 1839 C C . GLY A 1 225 ? 3.753 -9.356 -24.599 1.00 55.12 225 GLY A C 1
ATOM 1840 O O . GLY A 1 225 ? 3.708 -9.608 -25.800 1.00 55.12 225 GLY A O 1
ATOM 1841 N N . ILE A 1 226 ? 3.590 -8.115 -24.131 1.00 53.53 226 ILE A N 1
ATOM 1842 C CA . ILE A 1 226 ? 3.245 -6.958 -24.974 1.00 53.53 226 ILE A CA 1
ATOM 1843 C C . ILE A 1 226 ? 4.444 -6.503 -25.826 1.00 53.53 226 ILE A C 1
ATOM 1845 O O . ILE A 1 226 ? 4.286 -6.150 -26.995 1.00 53.53 226 ILE A O 1
ATOM 1849 N N . LYS A 1 227 ? 5.668 -6.540 -25.279 1.00 50.38 227 LYS A N 1
ATOM 1850 C CA . LYS A 1 227 ? 6.881 -6.107 -26.003 1.00 50.38 227 LYS A CA 1
ATOM 1851 C C . LYS A 1 227 ? 7.274 -7.053 -27.137 1.00 50.38 227 LYS A C 1
ATOM 1853 O O . LYS A 1 227 ? 7.838 -6.592 -28.125 1.00 50.38 227 LYS A O 1
ATOM 1858 N N . ASN A 1 228 ? 6.974 -8.344 -27.012 1.00 46.28 228 ASN A N 1
ATOM 1859 C CA . ASN A 1 228 ? 7.254 -9.315 -28.071 1.00 46.28 228 ASN A CA 1
ATOM 1860 C C . ASN A 1 228 ? 6.301 -9.165 -29.266 1.00 46.28 228 ASN A C 1
ATOM 1862 O O . ASN A 1 228 ? 6.700 -9.455 -30.388 1.00 46.28 228 ASN A O 1
ATOM 1866 N N . PHE A 1 229 ? 5.093 -8.635 -29.052 1.00 44.38 229 PHE A N 1
ATOM 1867 C CA . PHE A 1 229 ? 4.145 -8.360 -30.133 1.00 44.38 229 PHE A CA 1
ATOM 1868 C C . PHE A 1 229 ? 4.593 -7.187 -31.024 1.00 44.38 229 PHE A C 1
ATOM 1870 O O . PHE A 1 229 ? 4.413 -7.225 -32.232 1.00 44.38 229 PHE A O 1
ATOM 1877 N N . LEU A 1 230 ? 5.246 -6.173 -30.443 1.00 47.97 230 LEU A N 1
ATOM 1878 C CA . LEU A 1 230 ? 5.726 -4.982 -31.164 1.00 47.97 230 LEU A CA 1
ATOM 1879 C C . LEU A 1 230 ? 7.078 -5.170 -31.872 1.00 47.97 230 LEU A C 1
ATOM 1881 O O . LEU A 1 230 ? 7.506 -4.290 -32.610 1.00 47.97 230 LEU A O 1
ATOM 1885 N N . LYS A 1 231 ? 7.779 -6.282 -31.626 1.00 48.44 231 LYS A N 1
ATOM 1886 C CA . LYS A 1 231 ? 9.047 -6.617 -32.301 1.00 48.44 231 LYS A CA 1
ATOM 1887 C C . LYS A 1 231 ? 8.881 -7.632 -33.438 1.00 48.44 231 LYS A C 1
ATOM 1889 O O . LYS A 1 231 ? 9.872 -7.979 -34.071 1.00 48.44 231 LYS A O 1
ATOM 1894 N N . GLY A 1 232 ? 7.661 -8.124 -33.660 1.00 46.28 232 GLY A N 1
ATOM 1895 C CA . GLY A 1 232 ? 7.330 -9.130 -34.675 1.00 46.28 232 GLY A CA 1
ATOM 1896 C C . GLY A 1 232 ? 6.531 -8.599 -35.869 1.00 46.28 232 GLY A C 1
ATOM 1897 O O . GLY A 1 232 ? 5.982 -9.410 -36.610 1.00 46.28 232 GLY A O 1
ATOM 1898 N N . SER A 1 233 ? 6.439 -7.278 -36.039 1.00 38.91 233 SER A N 1
ATOM 1899 C CA . SER A 1 233 ? 5.739 -6.603 -37.142 1.00 38.91 233 SER A CA 1
ATOM 1900 C C . SER A 1 233 ? 6.664 -5.653 -37.881 1.00 38.91 233 SER A C 1
ATOM 1902 O O . SER A 1 233 ? 7.278 -4.823 -37.170 1.00 38.91 233 SER A O 1
#

Sequence (233 aa):
MFRHKPNLHSHALFVKPFMHQRRLEPSIVATSDKQFLVHKNIKDIFDRVKYRHEKSKSILGSGVMSEDEYAEVDLDDEELDVEKLTQENSPLKSIGGLGVESRLHHTWILEQNRSQAEKLPDYILSAKNYSEPTPYMFVLIEFEGKYIPILYDLKHEYIERDEVLKILDLISCTASSPRANVKFSEVEHFTNETVQAWCKVKNVPVASVRKICGLYLQPYEQAKGIKNFLKGS

pLDDT: mean 71.71, std 23.78, range [26.27, 98.12]

Mean predicted aligned error: 17.1 Å

Solvent-accessible surface area (backbone atoms only — not comparable to full-atom values): 14589 Å² total; per-residue (Å²): 135,89,81,81,86,81,89,77,89,77,87,78,78,85,78,76,83,82,81,80,81,77,82,75,79,82,80,86,74,69,81,78,62,57,64,55,51,53,54,47,55,52,47,57,47,52,52,51,50,51,50,52,50,54,51,48,48,69,71,61,80,56,90,77,79,72,90,72,72,83,78,74,76,71,80,84,51,95,74,73,54,62,63,56,61,70,74,68,45,69,64,54,60,77,72,57,40,80,68,45,56,55,53,51,50,55,50,50,53,46,63,80,38,38,83,57,60,77,67,55,67,74,65,44,81,47,40,30,50,42,89,58,87,68,40,34,37,38,36,36,31,36,46,94,93,38,80,44,78,42,42,26,35,69,83,79,74,43,75,58,92,71,56,69,66,60,53,51,62,69,71,57,78,59,97,82,54,59,66,37,97,66,58,68,69,57,45,52,50,51,41,52,51,48,54,50,53,50,21,62,76,67,74,47,64,67,89,69,49,45,71,38,36,29,37,34,39,39,18,50,71,67,59,48,61,59,56,57,60,70,72,74,112

Secondary structure (DSSP, 8-state):
------------------------------TTHHHHHHHHHHHHHHHHHHHHHHHHHHHH-------S------SS-TT--HHHHHHS-HHHHHHH-HHHHHHHHHHHHHHHTHHHHTT--S-EEEEEEESSSS-EEEEEEEETTEEEEEEEETTTTEE----HHHHHHHH---TTPPBP---HHHHHHHHHHHHHHHHHHHT--GGG-EEEEEEEEEEHHHHHHHHHHTT--

Foldseek 3Di:
DDDDDDDDDDDDDDDDDDDPPPDDDDDDDDPVCPVVVVLVVVVVVVVVLVVVVVVVCVVVVDPPDPVPDPPVPPSVDPCPPLVCVLPPDPPCCVRPPPLVSLVSVVVVVCVVCVVVVVVDDQEEEFEFEDADPFKWKWWWKDAPNDTDIWIAGPVVGDTDDDDPSVVCVRPDDDPPTGTQPDDRVVQVVVNVSRLVRVCVVVVHDSVRMGTRYMYIYHYVVNSVVVVVVVVPD

Nearest PDB structures (foldseek):
  1pk8-assembly2_F  TM=4.816E-01  e=1.986E+00  Rattus norvegicus
  5ig8-assembly1_A-2  TM=4.553E-01  e=4.223E+00  Microcystis aeruginosa MRC
  4bfe-assembly3_C  TM=1.711E-01  e=2.496E-01  Mus musculus